Protein AF-A0A942AW61-F1 (afdb_monomer)

Sequence (239 aa):
MSMTPGLEHYVAVRMTERWGGTADVRVPGGNCWHCGTAIAYCVEIQSSVTGERHEIGTTCAEKLGLDIAQIKQRMAEKRAAERWHATRRQRHEAASAAPIEQPHGTVRRFLAGCYCLPCIDVALTAKSNEYAVATKSVIIDLATGQPARATIVDTRYGQSWRIDDGTWLTAHPRPKRRSTHAAKGYVEAEVPCLIRYGWRPVRGEPARYTETMLCPLASPLHDVWGTPIRRPVEHPSGS

Foldseek 3Di:
DDDQDQCLQKDFDDKDFQWDDDPVDTFQRDAAPRPRHGAGIWTWIAGNVPRDTGTHHPVVCVVNPNDPVVVVVVVVVVVVVVVVVVVVVVVVVVQLPDDQPDDFLDCVSVVSPDDDPSNLVNCCVVPVVFKDKDWDKFKAQLVARFTFDWDWDQDPVGIWIQGPVRDIFHDPPDGDPQVVQVVVRIAIFTFTFMWGWDFDDDVPDGTDTDIDTRGGDDVQTAGPVRHGRDHDPPDPDDD

pLDDT: mean 77.83, std 12.99, range [32.84, 93.44]

Secondary structure (DSSP, 8-state):
---PPPGGGEEEEEEEE-EEEETTEEEE-EE-TTT--EESEEEEEEETTT--EEEEEHHHHHHTT--HHHHHHHHHHHHHHHHHHHHHHHHHHHHHTS---SPSS-HHHHHTT--SHHHHHHHHHHTTTTEEEEEEEEEEETTT-SBP-EEEEEETTEEEEEETTS-EEEPTTS---HHHHHTTTEE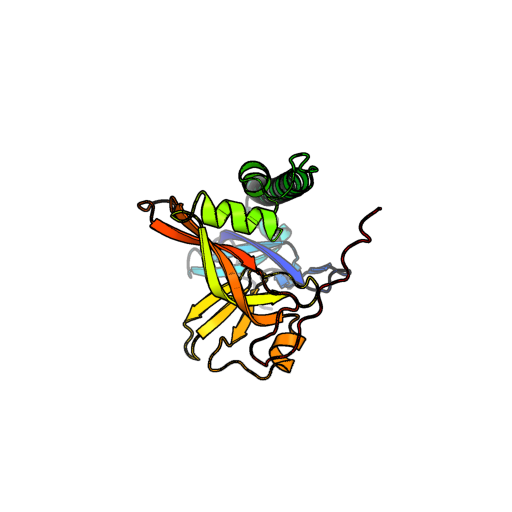EEEEEEEEEEEEEEETTEEEEEEEEEEEE--SSEE-TTSPEEPPPPP-----

Structure (mmCIF, N/CA/C/O backbone):
data_AF-A0A942AW61-F1
#
_entry.id   AF-A0A942AW61-F1
#
loop_
_atom_site.group_PDB
_atom_site.id
_atom_site.type_symbol
_atom_site.label_atom_id
_atom_site.label_alt_id
_atom_site.label_comp_id
_atom_site.label_asym_id
_atom_site.label_entity_id
_atom_site.label_seq_id
_atom_site.pdbx_PDB_ins_code
_atom_site.Cartn_x
_atom_site.Cartn_y
_atom_site.Cartn_z
_atom_site.occupancy
_atom_site.B_iso_or_equiv
_atom_site.auth_seq_id
_atom_site.auth_comp_id
_atom_site.auth_asym_id
_atom_site.auth_atom_id
_atom_site.pdbx_PDB_model_num
ATOM 1 N N . MET A 1 1 ? -25.098 -10.147 47.880 1.00 36.03 1 MET A N 1
ATOM 2 C CA . MET A 1 1 ? -25.925 -10.163 46.655 1.00 36.03 1 MET A CA 1
ATOM 3 C C . MET A 1 1 ? -25.938 -8.745 46.111 1.00 36.03 1 MET A C 1
ATOM 5 O O . MET A 1 1 ? -26.554 -7.889 46.726 1.00 36.03 1 MET A O 1
ATOM 9 N N . SER A 1 2 ? -25.144 -8.459 45.076 1.00 33.88 2 SER A N 1
ATOM 10 C CA . SER A 1 2 ? -25.082 -7.116 44.486 1.00 33.88 2 SER A CA 1
ATOM 11 C C . SER A 1 2 ? -26.289 -6.962 43.562 1.00 33.88 2 SER A C 1
ATOM 13 O O . SER A 1 2 ? -26.432 -7.737 42.619 1.00 33.88 2 SER A O 1
ATOM 15 N N . MET A 1 3 ? -27.205 -6.051 43.897 1.00 37.56 3 MET A N 1
ATOM 16 C CA . MET A 1 3 ? -28.307 -5.673 43.015 1.00 37.56 3 MET A CA 1
ATOM 17 C C . MET A 1 3 ? -27.696 -4.937 41.826 1.00 37.56 3 MET A C 1
ATOM 19 O O . MET A 1 3 ? -27.225 -3.812 41.972 1.00 37.56 3 MET A O 1
ATOM 23 N N . THR A 1 4 ? -27.646 -5.586 40.665 1.00 52.56 4 THR A N 1
ATOM 24 C CA . THR A 1 4 ? -27.269 -4.923 39.417 1.00 52.56 4 THR A CA 1
ATOM 25 C C . THR A 1 4 ? -28.264 -3.778 39.186 1.00 52.56 4 THR A C 1
ATOM 27 O O . THR A 1 4 ? -29.467 -4.052 39.172 1.00 52.56 4 THR A O 1
ATOM 30 N N . PRO A 1 5 ? -27.819 -2.515 39.061 1.00 55.00 5 PRO A N 1
ATOM 31 C CA . PRO A 1 5 ? -28.731 -1.390 38.882 1.00 55.00 5 PRO A CA 1
ATOM 32 C C . PRO A 1 5 ? -29.571 -1.569 37.611 1.00 55.00 5 PRO A C 1
ATOM 34 O O . PRO A 1 5 ? -29.101 -2.126 36.613 1.00 55.00 5 PRO A O 1
ATOM 37 N N . GLY A 1 6 ? -30.825 -1.113 37.669 1.00 61.53 6 GLY A N 1
ATOM 38 C CA . GLY A 1 6 ? -31.727 -1.085 36.523 1.00 61.53 6 GLY A CA 1
ATOM 39 C C . GLY A 1 6 ? -31.110 -0.290 35.372 1.00 61.53 6 GLY A C 1
ATOM 40 O O . GLY A 1 6 ? -30.495 0.756 35.567 1.00 61.53 6 GLY A O 1
ATOM 41 N N . LEU A 1 7 ? -31.242 -0.801 34.148 1.00 65.50 7 LEU A N 1
ATOM 42 C CA . LEU A 1 7 ? -30.662 -0.192 32.944 1.00 65.50 7 LEU A CA 1
ATOM 43 C C . LEU A 1 7 ? -31.574 0.886 32.321 1.00 65.50 7 LEU A C 1
ATOM 45 O O . LEU A 1 7 ? -31.347 1.327 31.200 1.00 65.50 7 LEU A O 1
ATOM 49 N N . GLU A 1 8 ? -32.574 1.348 33.072 1.00 69.12 8 GLU A N 1
ATOM 50 C CA . GLU A 1 8 ? -33.543 2.392 32.699 1.00 69.12 8 GLU A CA 1
ATOM 51 C C . GLU A 1 8 ? -32.925 3.776 32.445 1.00 69.12 8 GLU A C 1
ATOM 53 O O . GLU A 1 8 ? -33.541 4.635 31.818 1.00 69.12 8 GLU A O 1
ATOM 58 N N . HIS A 1 9 ? -31.679 3.977 32.873 1.00 73.94 9 HIS A N 1
ATOM 59 C CA . HIS A 1 9 ? -30.897 5.187 32.635 1.00 73.94 9 HIS A CA 1
ATOM 60 C C . HIS A 1 9 ? -29.803 4.997 31.580 1.00 73.94 9 HIS A C 1
ATOM 62 O O . HIS A 1 9 ? -28.819 5.724 31.598 1.00 73.94 9 HIS A O 1
ATOM 68 N N . TYR A 1 10 ? -29.910 4.011 30.688 1.00 76.62 10 TYR A N 1
ATOM 69 C CA . TYR A 1 10 ? -28.880 3.741 29.685 1.00 76.62 10 TYR A CA 1
ATOM 70 C C . TYR A 1 10 ? -29.409 3.864 28.256 1.00 76.62 10 TYR A C 1
ATOM 72 O O . TYR A 1 10 ? -30.513 3.432 27.938 1.00 76.62 10 TYR A O 1
ATOM 80 N N . VAL A 1 11 ? -28.582 4.419 27.368 1.00 75.44 11 VAL A N 1
ATOM 81 C CA . VAL A 1 11 ? -28.870 4.547 25.931 1.00 75.44 11 VAL A CA 1
ATOM 82 C C . VAL A 1 11 ? -27.850 3.772 25.104 1.00 75.44 11 VAL A C 1
ATOM 84 O O . VAL A 1 11 ? -26.665 3.748 25.437 1.00 75.44 11 VAL A O 1
ATOM 87 N N . ALA A 1 12 ? -28.280 3.141 24.009 1.00 75.00 12 ALA A N 1
ATOM 88 C CA . ALA A 1 12 ? -27.356 2.485 23.086 1.00 75.00 12 ALA A CA 1
ATOM 89 C C . ALA A 1 12 ? -26.603 3.521 22.243 1.00 75.00 12 ALA A C 1
ATOM 91 O O . ALA A 1 12 ? -27.203 4.313 21.518 1.00 75.00 12 ALA A O 1
ATOM 92 N N . VAL A 1 13 ? -25.274 3.479 22.307 1.00 75.00 13 VAL A N 1
ATOM 93 C CA . VAL A 1 13 ? -24.390 4.429 21.617 1.00 75.00 13 VAL A CA 1
ATOM 94 C C . VAL A 1 13 ? -23.802 3.810 20.360 1.00 75.00 13 VAL A C 1
ATOM 96 O O . VAL A 1 13 ? -23.732 4.439 19.302 1.00 75.00 13 VAL A O 1
ATOM 99 N N . ARG A 1 14 ? -23.355 2.559 20.465 1.00 74.94 14 ARG A N 1
ATOM 100 C CA . ARG A 1 14 ? -22.604 1.892 19.406 1.00 74.94 14 ARG A CA 1
ATOM 101 C C . ARG A 1 14 ? -22.829 0.393 19.460 1.00 74.94 14 ARG A C 1
ATOM 103 O O . ARG A 1 14 ? -23.118 -0.171 20.505 1.00 74.94 14 ARG A O 1
ATOM 110 N N . MET A 1 15 ? -22.663 -0.258 18.317 1.00 73.69 15 MET A N 1
ATOM 111 C CA . MET A 1 15 ? -22.632 -1.709 18.235 1.00 73.69 15 MET A CA 1
ATOM 112 C C . MET A 1 15 ? -21.250 -2.166 17.772 1.00 73.69 15 MET A C 1
ATOM 114 O O . MET A 1 15 ? -20.699 -1.633 16.802 1.00 73.69 15 MET A O 1
ATOM 118 N N . THR A 1 16 ? -20.678 -3.129 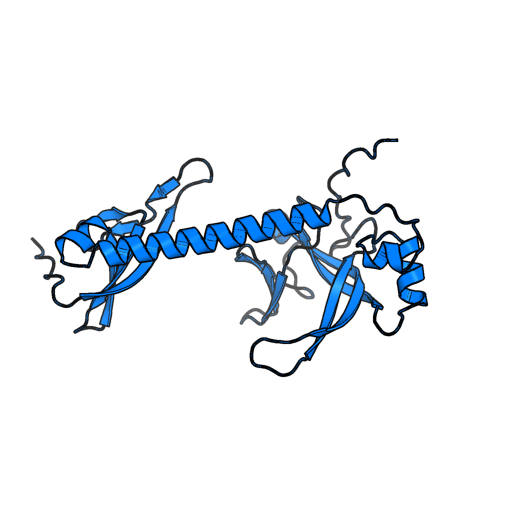18.483 1.00 73.69 16 THR A N 1
ATOM 119 C CA . THR A 1 16 ? -19.348 -3.683 18.220 1.00 73.69 16 THR A CA 1
ATOM 120 C C . THR A 1 16 ? -19.419 -5.203 18.158 1.00 73.69 16 THR A C 1
ATOM 122 O O . THR A 1 16 ? -20.350 -5.838 18.647 1.00 73.69 16 THR A O 1
ATOM 125 N N . GLU A 1 17 ? -18.443 -5.797 17.484 1.00 77.00 17 GLU A N 1
ATOM 126 C CA . GLU A 1 17 ? -18.268 -7.243 17.474 1.00 77.00 17 GLU A CA 1
ATOM 127 C C . GLU A 1 17 ? -16.995 -7.570 18.240 1.00 77.00 17 GLU A C 1
ATOM 129 O O . GLU A 1 17 ? -15.930 -7.027 17.938 1.00 77.00 17 GLU A O 1
ATOM 134 N N . ARG A 1 18 ? -17.116 -8.446 19.234 1.00 72.38 18 ARG A N 1
ATOM 135 C CA . ARG A 1 18 ? -16.002 -8.958 20.027 1.00 72.38 18 ARG A CA 1
ATOM 136 C C . ARG A 1 18 ? -15.880 -10.432 19.699 1.00 72.38 18 ARG A C 1
ATOM 138 O O . ARG A 1 18 ? -16.524 -11.275 20.311 1.00 72.38 18 ARG A O 1
ATOM 145 N N . TRP A 1 19 ? -15.067 -10.730 18.698 1.00 72.88 19 TRP A N 1
ATOM 146 C CA . TRP A 1 19 ? -14.688 -12.098 18.379 1.00 72.88 19 TRP A CA 1
ATOM 147 C C . TRP A 1 19 ? -13.236 -12.305 18.785 1.00 72.88 19 TRP A C 1
ATOM 149 O O . TRP A 1 19 ? -12.378 -11.497 18.436 1.00 72.88 19 TRP A O 1
ATOM 159 N N . GLY A 1 20 ? -12.988 -13.366 19.540 1.00 65.81 20 GLY A N 1
ATOM 160 C CA . GLY A 1 20 ? -11.664 -13.916 19.790 1.00 65.81 20 GLY A CA 1
ATOM 161 C C . GLY A 1 20 ? -11.484 -15.253 19.071 1.00 65.81 20 GLY A C 1
ATOM 162 O O . GLY A 1 20 ? -12.382 -15.727 18.368 1.00 65.81 20 GLY A O 1
ATOM 163 N N . GLY A 1 21 ? -10.327 -15.872 19.293 1.00 59.16 21 GLY A N 1
ATOM 164 C CA . GLY A 1 21 ? -9.962 -17.164 18.711 1.00 59.16 21 GLY A CA 1
ATOM 165 C C . GLY A 1 21 ? -9.125 -17.055 17.434 1.00 59.16 21 GLY A C 1
ATOM 166 O O . GLY A 1 21 ? -8.713 -15.966 17.030 1.00 59.16 21 GLY A O 1
ATOM 167 N N . THR A 1 22 ? -8.811 -18.207 16.846 1.00 54.69 22 THR A N 1
ATOM 168 C CA . THR A 1 22 ? -8.044 -18.329 15.597 1.00 54.69 22 THR A CA 1
ATOM 169 C C . THR A 1 22 ? -8.979 -18.318 14.383 1.00 54.69 22 THR A C 1
ATOM 171 O O . THR A 1 22 ? -10.199 -18.343 14.531 1.00 54.69 22 THR A O 1
ATOM 174 N N . ALA A 1 23 ? -8.420 -18.280 13.167 1.00 54.41 23 ALA A N 1
ATOM 175 C CA . ALA A 1 23 ? -9.198 -18.276 11.923 1.00 54.41 23 ALA A CA 1
ATOM 176 C C . ALA A 1 23 ? -10.209 -19.440 11.828 1.00 54.41 23 ALA A C 1
ATOM 178 O O . ALA A 1 23 ? -11.292 -19.258 11.274 1.00 54.41 23 ALA A O 1
ATOM 179 N N . ASP A 1 24 ? -9.887 -20.589 12.429 1.00 50.94 24 ASP A N 1
ATOM 180 C CA . ASP A 1 24 ? -10.698 -21.811 12.367 1.00 50.94 24 ASP A CA 1
ATOM 181 C C . ASP A 1 24 ? -11.715 -21.940 13.512 1.00 50.94 24 ASP A C 1
ATOM 183 O O . ASP A 1 24 ? -12.665 -22.716 13.418 1.00 50.94 24 ASP A O 1
ATOM 187 N N . VAL A 1 25 ? -11.549 -21.182 14.603 1.00 53.56 25 VAL A N 1
ATOM 188 C CA . VAL A 1 25 ? -12.419 -21.256 15.786 1.00 53.56 25 VAL A CA 1
ATOM 189 C C . VAL A 1 25 ? -12.748 -19.850 16.268 1.00 53.56 25 VAL A C 1
ATOM 191 O O . VAL A 1 25 ? -11.951 -19.198 16.940 1.00 53.56 25 VAL A O 1
ATOM 194 N N . ARG A 1 26 ? -13.962 -19.391 15.949 1.00 61.34 26 ARG A N 1
ATOM 195 C CA . ARG A 1 26 ? -14.458 -18.068 16.338 1.00 61.34 26 ARG A CA 1
ATOM 196 C C . ARG A 1 26 ? -15.233 -18.162 17.651 1.00 61.34 26 ARG A C 1
ATOM 198 O O . ARG A 1 26 ? -16.302 -18.768 17.691 1.00 61.34 26 ARG A O 1
ATOM 205 N N . VAL A 1 27 ? -14.724 -17.539 18.713 1.00 71.81 27 VAL A N 1
ATOM 206 C CA . VAL A 1 27 ? -15.376 -17.515 20.037 1.00 71.81 27 VAL A CA 1
ATOM 207 C C . VAL A 1 27 ? -15.754 -16.092 20.455 1.00 71.81 27 VAL A C 1
ATOM 209 O O . VAL A 1 27 ? -15.110 -15.135 20.023 1.00 71.81 27 VAL A O 1
ATOM 212 N N . PRO A 1 28 ? -16.793 -15.912 21.287 1.00 73.81 28 PRO A N 1
ATOM 213 C CA . PRO A 1 28 ? -17.090 -14.629 21.920 1.00 73.81 28 PRO A CA 1
ATOM 214 C C . PRO A 1 28 ? -15.871 -14.064 22.667 1.00 73.81 28 PRO A C 1
ATOM 216 O O . PRO A 1 28 ? -15.244 -14.762 23.459 1.00 73.81 28 PRO A O 1
ATOM 219 N N . GLY A 1 29 ? -15.527 -12.805 22.406 1.00 71.75 29 GLY A N 1
ATOM 220 C CA . GLY A 1 29 ? -14.347 -12.122 22.949 1.00 71.75 29 GLY A CA 1
ATOM 221 C C . GLY A 1 29 ? -14.634 -11.213 24.147 1.00 71.75 29 GLY A C 1
ATOM 222 O O . GLY A 1 29 ? -13.795 -10.382 24.486 1.00 71.75 29 GLY A O 1
ATOM 223 N N . GLY A 1 30 ? -15.821 -11.310 24.747 1.00 78.50 30 GLY A N 1
ATOM 224 C CA . GLY A 1 30 ? -16.219 -10.510 25.902 1.00 78.50 30 GLY A CA 1
ATOM 225 C C . GLY A 1 30 ? -17.419 -11.100 26.636 1.00 78.50 30 GLY A C 1
ATOM 226 O O . GLY A 1 30 ? -18.037 -12.056 26.165 1.00 78.50 30 GLY A O 1
ATOM 227 N N . ASN A 1 31 ? -17.766 -10.502 27.776 1.00 84.19 31 ASN A N 1
ATOM 228 C CA . ASN A 1 31 ? -18.909 -10.896 28.597 1.00 84.19 31 ASN A CA 1
ATOM 229 C C . ASN A 1 31 ? -19.863 -9.710 28.757 1.00 84.19 31 ASN A C 1
ATOM 231 O O . ASN A 1 31 ? -19.435 -8.567 28.892 1.00 84.19 31 ASN A O 1
ATOM 235 N N . CYS A 1 32 ? -21.162 -9.992 28.757 1.00 83.00 32 CYS A N 1
ATOM 236 C CA . CYS A 1 32 ? -22.207 -9.023 29.039 1.00 83.00 32 CYS A CA 1
ATOM 237 C C . CYS A 1 32 ? -22.015 -8.458 30.442 1.00 83.00 32 CYS A C 1
ATOM 239 O O . CYS A 1 32 ? -22.054 -9.208 31.416 1.00 83.00 32 CYS A O 1
ATOM 241 N N . TRP A 1 33 ? -21.887 -7.140 30.552 1.00 86.12 33 TRP A N 1
ATOM 242 C CA . TRP A 1 33 ? -21.769 -6.463 31.839 1.00 86.12 33 TRP A CA 1
ATOM 243 C C . TRP A 1 33 ? -22.980 -6.719 32.753 1.00 86.12 33 TRP A C 1
ATOM 245 O O . TRP A 1 33 ? -22.827 -6.841 33.962 1.00 86.12 33 TRP A O 1
ATOM 255 N N . HIS A 1 34 ? -24.177 -6.872 32.175 1.00 81.19 34 HIS A N 1
ATOM 256 C CA . HIS A 1 34 ? -25.414 -7.036 32.940 1.00 81.19 34 HIS A CA 1
ATOM 257 C C . HIS A 1 34 ? -25.631 -8.459 33.486 1.00 81.19 34 HIS A C 1
ATOM 259 O O . HIS A 1 34 ? -26.034 -8.620 34.633 1.00 81.19 34 HIS A O 1
ATOM 265 N N . CYS A 1 35 ? -25.387 -9.497 32.677 1.00 80.00 35 CYS A N 1
ATOM 266 C CA . CYS A 1 35 ? -25.690 -10.890 33.046 1.00 80.00 35 CYS A CA 1
ATOM 267 C C . CYS A 1 35 ? -24.467 -11.820 33.094 1.00 80.00 35 CYS A C 1
ATOM 269 O O . CYS A 1 35 ? -24.617 -13.017 33.324 1.00 80.00 35 CYS A O 1
ATOM 271 N N . GLY A 1 36 ? -23.267 -11.318 32.794 1.00 80.38 36 GLY A N 1
ATOM 272 C CA . GLY A 1 36 ? -22.020 -12.089 32.777 1.00 80.38 36 GLY A CA 1
ATOM 273 C C . GLY A 1 36 ? -21.877 -13.100 31.632 1.00 80.38 36 GLY A C 1
ATOM 274 O O . GLY A 1 36 ? -20.814 -13.703 31.495 1.00 80.38 36 GLY A O 1
ATOM 275 N N . THR A 1 37 ? -22.903 -13.293 30.795 1.00 81.12 37 THR A N 1
ATOM 276 C CA . THR A 1 37 ? -22.883 -14.259 29.681 1.00 81.12 37 THR A CA 1
ATOM 277 C C . THR A 1 37 ? -21.900 -13.827 28.596 1.00 81.12 37 THR A C 1
ATOM 279 O O . THR A 1 37 ? -21.801 -12.639 28.304 1.00 81.12 37 THR A O 1
ATOM 282 N N . ALA A 1 38 ? -21.195 -14.770 27.971 1.00 79.12 38 ALA A N 1
ATOM 283 C CA . ALA A 1 38 ? -20.289 -14.480 26.862 1.00 79.12 38 ALA A CA 1
ATOM 284 C C . ALA A 1 38 ? -21.039 -13.869 25.657 1.00 79.12 38 ALA A C 1
ATOM 286 O O . ALA A 1 38 ? -22.114 -14.341 25.284 1.00 79.12 38 ALA A O 1
ATOM 287 N N . ILE A 1 39 ? -20.479 -12.821 25.047 1.00 78.56 39 ILE A N 1
ATOM 288 C CA . ILE A 1 39 ? -21.100 -12.044 23.966 1.00 78.56 39 ILE A CA 1
ATOM 289 C C . ILE A 1 39 ? -20.161 -11.894 22.771 1.00 78.56 39 ILE A C 1
ATOM 291 O O . ILE A 1 39 ? -18.997 -11.526 22.900 1.00 78.56 39 ILE A O 1
ATOM 295 N N . ALA A 1 40 ? -20.686 -12.206 21.589 1.00 73.94 40 ALA A N 1
ATOM 296 C CA . ALA A 1 40 ? -19.999 -11.977 20.320 1.00 73.94 40 ALA A CA 1
ATOM 297 C C . ALA A 1 40 ? -20.436 -10.659 19.663 1.00 73.94 40 ALA A C 1
ATOM 299 O O . ALA A 1 40 ? -19.633 -9.944 19.061 1.00 73.94 40 ALA A O 1
ATOM 300 N N . TYR A 1 41 ? -21.720 -10.328 19.814 1.00 76.69 41 TYR A N 1
ATOM 301 C CA . TYR A 1 41 ? -22.320 -9.077 19.370 1.00 76.69 41 TYR A CA 1
ATOM 302 C C . TYR A 1 41 ? -22.625 -8.222 20.597 1.00 76.69 41 TYR A C 1
ATOM 304 O O . TYR A 1 41 ? -23.480 -8.583 21.412 1.00 76.69 41 TYR A O 1
ATOM 312 N N . CYS A 1 42 ? -21.911 -7.108 20.718 1.00 82.31 42 CYS A N 1
ATOM 313 C CA . CYS A 1 42 ? -21.985 -6.214 21.861 1.00 82.31 42 CYS A CA 1
ATOM 314 C C . CYS A 1 42 ? -22.745 -4.943 21.486 1.00 82.31 42 CYS A C 1
ATOM 316 O O . CYS A 1 42 ? -22.499 -4.334 20.440 1.00 82.31 42 CYS A O 1
ATOM 318 N N . VAL A 1 43 ? -23.637 -4.515 22.371 1.00 80.69 43 VAL A N 1
ATOM 319 C CA . VAL A 1 43 ? -24.219 -3.175 22.369 1.00 80.69 43 VAL A CA 1
ATOM 320 C C . VAL A 1 43 ? -23.484 -2.370 23.437 1.00 80.69 43 VAL A C 1
ATOM 322 O O . VAL A 1 43 ? -23.517 -2.724 24.614 1.00 80.69 43 VAL A O 1
ATOM 325 N N . GLU A 1 44 ? -22.789 -1.312 23.023 1.00 85.25 44 GLU A N 1
ATOM 326 C CA . GLU A 1 44 ? -22.211 -0.317 23.925 1.00 85.25 44 GLU A CA 1
ATOM 327 C C . GLU A 1 44 ? -23.345 0.593 24.393 1.00 85.25 44 GLU A C 1
ATOM 329 O O . GLU A 1 44 ? -23.950 1.323 23.598 1.00 85.25 44 GLU A O 1
ATOM 334 N N . ILE A 1 45 ? -23.644 0.512 25.681 1.00 81.69 45 ILE A N 1
ATOM 335 C CA . ILE A 1 45 ? -24.622 1.346 26.363 1.00 81.69 45 ILE A CA 1
ATOM 336 C C . ILE A 1 45 ? -23.903 2.419 27.172 1.00 81.69 45 ILE A C 1
ATOM 338 O O . ILE A 1 45 ? -22.816 2.181 27.700 1.00 81.69 45 ILE A O 1
ATOM 342 N N . GLN A 1 46 ? -24.511 3.593 27.281 1.00 84.50 46 GLN A N 1
ATOM 343 C CA . GLN A 1 46 ? -23.999 4.698 28.076 1.00 84.50 46 GLN A CA 1
ATOM 344 C C . GLN A 1 46 ? -25.047 5.161 29.079 1.00 84.50 46 GLN A C 1
ATOM 346 O O . GLN A 1 46 ? -26.196 5.380 28.705 1.00 84.50 46 GLN A O 1
ATOM 351 N N . SER A 1 47 ? -24.636 5.327 30.334 1.00 82.88 47 SER A N 1
ATOM 352 C CA . SER A 1 47 ? -25.470 5.903 31.385 1.00 82.88 47 SER A CA 1
ATOM 353 C C . SER A 1 47 ? -25.780 7.361 31.053 1.00 82.88 47 SER A C 1
ATOM 355 O O . SER A 1 47 ? -24.869 8.165 30.861 1.00 82.88 47 SER A O 1
ATOM 357 N N . SER A 1 48 ? -27.057 7.724 31.017 1.00 79.31 48 SER A N 1
ATOM 358 C CA . SER A 1 48 ? -27.531 9.098 30.852 1.00 79.31 48 SER A CA 1
ATOM 359 C C . SER A 1 48 ? -27.311 9.951 32.103 1.00 79.31 48 SER A C 1
ATOM 361 O O . SER A 1 48 ? -27.443 11.168 32.029 1.00 79.31 48 SER A O 1
ATOM 363 N N . VAL A 1 49 ? -26.993 9.326 33.244 1.00 79.06 49 VAL A N 1
ATOM 364 C CA . VAL A 1 49 ? -26.764 10.002 34.531 1.00 79.06 49 VAL A CA 1
ATOM 365 C C . VAL A 1 49 ? -25.271 10.186 34.797 1.00 79.06 49 VAL A C 1
ATOM 367 O O . VAL A 1 49 ? -24.833 11.287 35.116 1.00 79.06 49 VAL A O 1
ATOM 370 N N . THR A 1 50 ? -24.477 9.122 34.653 1.00 83.56 50 THR A N 1
ATOM 371 C CA . THR A 1 50 ? -23.040 9.119 34.997 1.00 83.56 50 THR A CA 1
ATOM 372 C C . THR A 1 50 ? -22.126 9.236 33.780 1.00 83.56 50 THR A C 1
ATOM 374 O O . THR A 1 50 ? -20.942 9.525 33.921 1.00 83.56 50 THR A O 1
ATOM 377 N N . GLY A 1 51 ? -22.644 9.005 32.570 1.00 82.31 51 GLY A N 1
ATOM 378 C CA . GLY A 1 51 ? -21.851 8.974 31.341 1.00 82.31 51 GLY A CA 1
ATOM 379 C C . GLY A 1 51 ? -21.003 7.710 31.163 1.00 82.31 51 GLY A C 1
ATOM 380 O O . GLY A 1 51 ? -20.342 7.581 30.129 1.00 82.31 51 GLY A O 1
ATOM 381 N N . GLU A 1 52 ? -21.024 6.782 32.124 1.00 84.00 52 GLU A N 1
ATOM 382 C CA . GLU A 1 52 ? -20.271 5.528 32.079 1.00 84.00 52 GLU A CA 1
ATOM 383 C C . GLU A 1 52 ? -20.732 4.621 30.944 1.00 84.00 52 GLU A C 1
ATOM 385 O O . GLU A 1 52 ? -21.912 4.591 30.590 1.00 84.00 52 GLU A O 1
ATOM 390 N N . ARG A 1 53 ? -19.786 3.868 30.377 1.00 85.50 53 ARG A N 1
ATOM 391 C CA . ARG A 1 53 ? -20.012 3.010 29.214 1.00 85.50 53 ARG A CA 1
ATOM 392 C C . ARG A 1 53 ? -19.800 1.550 29.562 1.00 85.50 53 ARG A C 1
ATOM 394 O O . ARG A 1 53 ? -18.777 1.190 30.145 1.00 85.50 53 ARG A O 1
ATOM 401 N N . HIS A 1 54 ? -20.733 0.711 29.132 1.00 84.38 54 HIS A N 1
ATOM 402 C CA . HIS A 1 54 ? -20.676 -0.732 29.333 1.00 84.38 54 HIS A CA 1
ATOM 403 C C . HIS A 1 54 ? -21.047 -1.476 28.054 1.00 84.38 54 HIS A C 1
ATOM 405 O O . HIS A 1 54 ? -21.776 -0.965 27.209 1.00 84.38 54 HIS A O 1
ATOM 411 N N . GLU A 1 55 ? -20.556 -2.704 27.920 1.00 85.75 55 GLU A N 1
ATOM 412 C CA . GLU A 1 55 ? -20.925 -3.597 26.825 1.00 85.75 55 GLU A CA 1
ATOM 413 C C . GLU A 1 55 ? -21.926 -4.639 27.334 1.00 85.75 55 GLU A C 1
ATOM 415 O O . GLU A 1 55 ? -21.667 -5.349 28.308 1.00 85.75 55 GLU A O 1
ATOM 420 N N . ILE A 1 56 ? -23.075 -4.750 26.670 1.00 84.31 56 ILE A N 1
ATOM 421 C CA . ILE A 1 56 ? -24.078 -5.779 26.957 1.00 84.31 56 ILE A CA 1
ATOM 422 C C . ILE A 1 56 ? -24.369 -6.622 25.718 1.00 84.31 56 ILE A C 1
ATOM 424 O O . ILE A 1 56 ? -24.186 -6.186 24.582 1.00 84.31 56 ILE A O 1
ATOM 428 N N . GLY A 1 57 ? -24.832 -7.852 25.934 1.00 83.69 57 GLY A N 1
ATOM 429 C CA . GLY A 1 57 ? -25.289 -8.715 24.848 1.00 83.69 57 GLY A CA 1
ATOM 430 C C . GLY A 1 57 ? -26.591 -8.215 24.241 1.00 83.69 57 GLY A C 1
ATOM 431 O O . GLY A 1 57 ? -27.413 -7.617 24.938 1.00 83.69 57 GLY A O 1
ATOM 432 N N . THR A 1 58 ? -26.812 -8.520 22.962 1.00 79.12 58 THR A N 1
ATOM 433 C CA . THR A 1 58 ? -28.053 -8.167 22.258 1.00 79.12 58 THR A CA 1
ATOM 434 C C . THR A 1 58 ? -29.288 -8.657 23.008 1.00 79.12 58 THR A C 1
ATOM 436 O O . THR A 1 58 ? -30.183 -7.860 23.226 1.00 79.12 58 THR A O 1
ATOM 439 N N . THR A 1 59 ? -29.306 -9.889 23.530 1.00 79.31 59 THR A N 1
ATOM 440 C CA . THR A 1 59 ? -30.433 -10.428 24.319 1.00 79.31 59 THR A CA 1
ATOM 441 C C . THR A 1 59 ? -30.719 -9.639 25.601 1.00 79.31 59 THR A C 1
ATOM 443 O O . THR A 1 59 ? -31.875 -9.484 25.988 1.00 79.31 59 THR A O 1
ATOM 446 N N . CYS A 1 60 ? -29.682 -9.138 26.281 1.00 78.69 60 CYS A N 1
ATOM 447 C CA . CYS A 1 60 ? -29.881 -8.256 27.429 1.00 78.69 60 CYS A CA 1
ATOM 448 C C . CYS A 1 60 ? -30.421 -6.906 26.979 1.00 78.69 60 CYS A C 1
ATOM 450 O O . CYS A 1 60 ? -31.328 -6.401 27.619 1.00 78.69 60 CYS A O 1
ATOM 452 N N . ALA A 1 61 ? -29.938 -6.370 25.857 1.00 77.88 61 ALA A N 1
ATOM 453 C CA . ALA A 1 61 ? -30.486 -5.147 25.290 1.00 77.88 61 ALA A CA 1
ATOM 454 C C . ALA A 1 61 ? -31.994 -5.281 24.987 1.00 77.88 61 ALA A C 1
ATOM 456 O O . ALA A 1 61 ? -32.764 -4.410 25.384 1.00 77.88 61 ALA A O 1
ATOM 457 N N . GLU A 1 62 ? -32.435 -6.397 24.388 1.00 76.88 62 GLU A N 1
ATOM 458 C CA . GLU A 1 62 ? -33.859 -6.642 24.083 1.00 76.88 62 GLU A CA 1
ATOM 459 C C . GLU A 1 62 ? -34.737 -6.632 25.345 1.00 76.88 62 GLU A C 1
ATOM 461 O O . GLU A 1 62 ? -35.788 -5.995 25.376 1.00 76.88 62 GLU A O 1
ATOM 466 N N . LYS A 1 63 ? -34.290 -7.304 26.417 1.00 72.62 63 LYS A N 1
ATOM 467 C CA . LYS A 1 63 ? -35.025 -7.388 27.695 1.00 72.62 63 LYS A CA 1
ATOM 468 C C . LYS A 1 63 ? -35.176 -6.043 28.408 1.00 72.62 63 LYS A C 1
ATOM 470 O O . LYS A 1 63 ? -35.986 -5.934 29.321 1.00 72.62 63 LYS A O 1
ATOM 475 N N . LEU A 1 64 ? -34.398 -5.045 28.004 1.00 66.00 64 LEU A N 1
ATOM 476 C CA . LEU A 1 64 ? -34.343 -3.720 28.614 1.00 66.00 64 LEU A CA 1
ATOM 477 C C . LEU A 1 64 ? -35.035 -2.656 27.758 1.00 66.00 64 LEU A C 1
ATOM 479 O O . LEU A 1 64 ? -34.874 -1.466 28.007 1.00 66.00 64 LEU A O 1
ATOM 483 N N . GLY A 1 65 ? -35.789 -3.076 26.738 1.00 64.75 65 GLY A N 1
ATOM 484 C CA . GLY A 1 65 ? -36.577 -2.173 25.902 1.00 64.75 65 GLY A CA 1
ATOM 485 C C . GLY A 1 65 ? -35.776 -1.449 24.820 1.00 64.75 65 GLY A C 1
ATOM 486 O O . GLY A 1 65 ? -36.304 -0.530 24.197 1.00 64.75 65 GLY A O 1
ATOM 487 N N . LEU A 1 66 ? -34.528 -1.854 24.553 1.00 69.56 66 LEU A N 1
ATOM 488 C CA . LEU A 1 66 ? -33.811 -1.370 23.374 1.00 69.56 66 LEU A CA 1
ATOM 489 C C . LEU A 1 66 ? -34.456 -1.958 22.115 1.00 69.56 66 LEU A C 1
ATOM 491 O O . LEU A 1 66 ? -34.654 -3.169 22.007 1.00 69.56 66 LEU A O 1
ATOM 495 N N . ASP A 1 67 ? -34.777 -1.084 21.161 1.00 72.38 67 ASP A N 1
ATOM 496 C CA . ASP A 1 67 ? -35.521 -1.446 19.958 1.00 72.38 67 ASP A CA 1
ATOM 497 C C . ASP A 1 67 ? -34.749 -2.466 19.101 1.00 72.38 67 ASP A C 1
ATOM 499 O O . ASP A 1 67 ? -33.749 -2.173 18.436 1.00 72.38 67 ASP A O 1
ATOM 503 N N . ILE A 1 68 ? -35.260 -3.695 19.102 1.00 66.12 68 ILE A N 1
ATOM 504 C CA . ILE A 1 68 ? -34.727 -4.837 18.360 1.00 66.12 68 ILE A CA 1
ATOM 505 C C . ILE A 1 68 ? -34.697 -4.548 16.857 1.00 66.12 68 ILE A C 1
ATOM 507 O O . ILE A 1 68 ? -33.778 -4.996 16.165 1.00 66.12 68 ILE A O 1
ATOM 511 N N . ALA A 1 69 ? -35.679 -3.808 16.332 1.00 68.50 69 ALA A N 1
ATOM 512 C CA . ALA A 1 69 ? -35.726 -3.453 14.920 1.00 68.50 69 ALA A CA 1
ATOM 513 C C . ALA A 1 69 ? -34.555 -2.531 14.561 1.00 68.50 69 ALA A C 1
ATOM 515 O O . ALA A 1 69 ? -33.869 -2.785 13.571 1.00 68.50 69 ALA A O 1
ATOM 516 N N . GLN A 1 70 ? -34.238 -1.554 15.416 1.00 68.56 70 GLN A N 1
ATOM 517 C CA . GLN A 1 70 ? -33.066 -0.688 15.245 1.00 68.56 70 GLN A CA 1
ATOM 518 C C . GLN A 1 70 ? -31.750 -1.466 15.357 1.00 68.56 70 GLN A C 1
ATOM 520 O O . GLN A 1 70 ? -30.834 -1.249 14.560 1.00 68.56 70 GLN A O 1
ATOM 525 N N . ILE A 1 71 ? -31.648 -2.409 16.301 1.00 68.69 71 ILE A N 1
ATOM 526 C CA . ILE A 1 71 ? -30.467 -3.277 16.451 1.00 68.69 71 ILE A CA 1
ATOM 527 C C . ILE A 1 71 ? -30.270 -4.142 15.191 1.00 68.69 71 ILE A C 1
ATOM 529 O O . ILE A 1 71 ? -29.164 -4.218 14.644 1.00 68.69 71 ILE A O 1
ATOM 533 N N . LYS A 1 72 ? -31.341 -4.763 14.681 1.00 70.62 72 LYS A N 1
ATOM 534 C CA . LYS A 1 72 ? -31.314 -5.580 13.455 1.00 70.62 72 LYS A CA 1
ATOM 535 C C . LYS A 1 72 ? -31.004 -4.749 12.212 1.00 70.62 72 LYS A C 1
ATOM 537 O O . LYS A 1 72 ? -30.209 -5.191 11.382 1.00 70.62 72 LYS A O 1
ATOM 542 N N . GLN A 1 73 ? -31.572 -3.552 12.101 1.00 73.50 73 GLN A N 1
ATOM 543 C CA . GLN A 1 73 ? -31.314 -2.633 10.998 1.00 73.50 73 GLN A CA 1
ATOM 544 C C . GLN A 1 73 ? -29.840 -2.212 10.963 1.00 73.50 73 GLN A C 1
ATOM 546 O O . GLN A 1 73 ? -29.188 -2.370 9.932 1.00 73.50 73 GLN A O 1
ATOM 551 N N . ARG A 1 74 ? -29.267 -1.795 12.099 1.00 69.38 74 ARG A N 1
ATOM 552 C CA . ARG A 1 74 ? -27.843 -1.426 12.187 1.00 69.38 74 ARG A CA 1
ATOM 553 C C . ARG A 1 74 ? -26.911 -2.597 11.849 1.00 69.38 74 ARG A C 1
ATOM 555 O O . ARG A 1 74 ? -25.894 -2.401 11.183 1.00 69.38 74 ARG A O 1
ATOM 562 N N . MET A 1 75 ? -27.260 -3.829 12.241 1.00 70.56 75 MET A N 1
ATOM 563 C CA . MET A 1 75 ? -26.529 -5.032 11.808 1.00 70.56 75 MET A CA 1
ATOM 564 C C . MET A 1 75 ? -26.613 -5.261 10.297 1.00 70.56 75 MET A C 1
ATOM 566 O O . MET A 1 75 ? -25.613 -5.615 9.665 1.00 70.56 75 MET A O 1
ATOM 570 N N . ALA A 1 76 ? -27.800 -5.091 9.714 1.00 76.81 76 ALA A N 1
ATOM 571 C CA . ALA A 1 76 ? -28.015 -5.270 8.285 1.00 76.81 76 ALA A CA 1
ATOM 572 C C . ALA A 1 76 ? -27.234 -4.232 7.466 1.00 76.81 76 ALA A C 1
ATOM 574 O O . ALA A 1 76 ? -26.578 -4.609 6.495 1.00 76.81 76 ALA A O 1
ATOM 575 N N . GLU A 1 77 ? -27.234 -2.969 7.898 1.00 74.44 77 GLU A N 1
ATOM 576 C CA . GLU A 1 77 ? -26.473 -1.867 7.297 1.00 74.44 77 GLU A CA 1
ATOM 577 C C . GLU A 1 77 ? -24.964 -2.134 7.331 1.00 74.44 77 GLU A C 1
ATOM 579 O O . GLU A 1 77 ? -24.302 -2.056 6.294 1.00 74.44 77 GLU A O 1
ATOM 584 N N . LYS A 1 78 ? -24.419 -2.541 8.486 1.00 71.75 78 LYS A N 1
ATOM 585 C CA . LYS A 1 78 ? -22.994 -2.884 8.614 1.00 71.75 78 LYS A CA 1
ATOM 586 C C . LYS A 1 78 ? -22.599 -4.035 7.680 1.00 71.75 78 LYS A C 1
ATOM 588 O O . LYS A 1 78 ? -21.640 -3.910 6.919 1.00 71.75 78 LYS A O 1
ATOM 593 N N . ARG A 1 79 ? -23.373 -5.128 7.669 1.00 76.38 79 ARG A N 1
ATOM 594 C CA . ARG A 1 79 ? -23.127 -6.275 6.774 1.00 76.38 79 ARG A CA 1
ATOM 595 C C . ARG A 1 79 ? -23.279 -5.900 5.298 1.00 76.38 79 ARG A C 1
ATOM 597 O O . ARG A 1 79 ? -22.564 -6.432 4.454 1.00 76.38 79 ARG A O 1
ATOM 604 N N . ALA A 1 80 ? -24.213 -5.010 4.962 1.00 74.56 80 ALA A N 1
ATOM 605 C CA . ALA A 1 80 ? -24.386 -4.516 3.599 1.00 74.56 80 ALA A CA 1
ATOM 606 C C . ALA A 1 80 ? -23.190 -3.666 3.150 1.00 74.56 80 ALA A C 1
ATOM 608 O O . ALA A 1 80 ? -22.712 -3.855 2.032 1.00 74.56 80 ALA A O 1
ATOM 609 N N . ALA A 1 81 ? -22.664 -2.802 4.024 1.00 70.00 81 ALA A N 1
ATOM 610 C CA . ALA A 1 81 ? -21.455 -2.029 3.758 1.00 70.00 81 ALA A CA 1
ATOM 611 C C . ALA A 1 81 ? -20.238 -2.944 3.538 1.00 70.00 81 ALA A C 1
ATOM 613 O O . ALA A 1 81 ? -19.525 -2.798 2.545 1.00 70.00 81 ALA A O 1
ATOM 614 N N . GLU A 1 82 ? -20.031 -3.939 4.403 1.00 72.44 82 GLU A N 1
ATOM 615 C CA . GLU A 1 82 ? -18.949 -4.924 4.259 1.00 72.44 82 GLU A CA 1
ATOM 616 C C . GLU A 1 82 ? -19.054 -5.709 2.945 1.00 72.44 82 GLU A C 1
ATOM 618 O O . GLU A 1 82 ? -18.067 -5.809 2.211 1.00 72.44 82 GLU A O 1
ATOM 623 N N . ARG A 1 83 ? -20.258 -6.192 2.596 1.00 75.06 83 ARG A N 1
ATOM 624 C CA . ARG A 1 83 ? -20.515 -6.843 1.301 1.00 75.06 83 ARG A CA 1
ATOM 625 C C . ARG A 1 83 ? -20.211 -5.913 0.134 1.00 75.06 83 ARG A C 1
ATOM 627 O O . ARG A 1 83 ? -19.518 -6.321 -0.788 1.00 75.06 83 ARG A O 1
ATOM 634 N N . TRP A 1 84 ? -20.665 -4.663 0.178 1.00 71.12 84 TRP A N 1
ATOM 635 C CA . TRP A 1 84 ? -20.388 -3.690 -0.879 1.00 71.12 84 TRP A CA 1
ATOM 636 C C . TRP A 1 84 ? -18.880 -3.466 -1.075 1.00 71.12 84 TRP A C 1
ATOM 638 O O . TRP A 1 84 ? -18.394 -3.484 -2.208 1.00 71.12 84 TRP A O 1
ATOM 648 N N . HIS A 1 85 ? -18.117 -3.327 0.014 1.00 65.19 85 HIS A N 1
ATOM 649 C CA . HIS A 1 85 ? -16.658 -3.203 -0.042 1.00 65.19 85 HIS A CA 1
ATOM 650 C C . HIS A 1 85 ? -15.974 -4.471 -0.575 1.00 65.19 85 HIS A C 1
ATOM 652 O O . HIS A 1 85 ? -14.994 -4.365 -1.316 1.00 65.19 85 HIS A O 1
ATOM 658 N N . ALA A 1 86 ? -16.463 -5.660 -0.214 1.00 66.56 86 ALA A N 1
ATOM 659 C CA . ALA A 1 86 ? -15.958 -6.932 -0.727 1.00 66.56 86 ALA A CA 1
ATOM 660 C C . ALA A 1 86 ? -16.225 -7.080 -2.234 1.00 66.56 86 ALA A C 1
ATOM 662 O O . ALA A 1 86 ? -15.286 -7.275 -3.003 1.00 66.56 86 ALA A O 1
ATOM 663 N N . THR A 1 87 ? -17.465 -6.862 -2.683 1.00 70.06 87 THR A N 1
ATOM 664 C CA . THR A 1 87 ? -17.840 -6.913 -4.105 1.00 70.06 87 THR A CA 1
ATOM 665 C C . THR A 1 87 ? -17.058 -5.894 -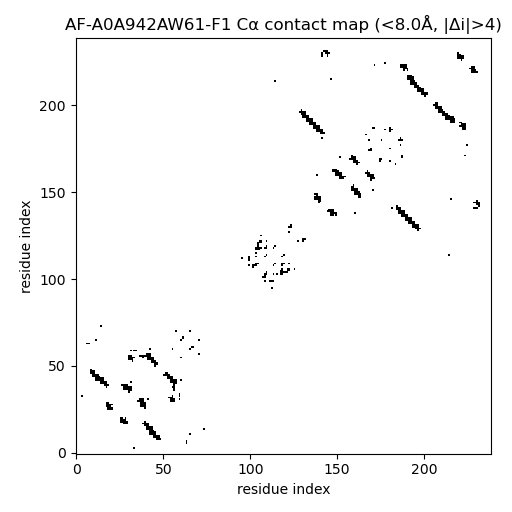4.933 1.00 70.06 87 THR A C 1
ATOM 667 O O . THR A 1 87 ? -16.635 -6.182 -6.051 1.00 70.06 87 THR A O 1
ATOM 670 N N . ARG A 1 88 ? -16.829 -4.688 -4.397 1.00 69.62 88 ARG A N 1
ATOM 671 C CA . ARG A 1 88 ? -16.034 -3.658 -5.077 1.00 69.62 88 ARG A CA 1
ATOM 672 C C . ARG A 1 88 ? -14.569 -4.070 -5.234 1.00 69.62 88 ARG A C 1
ATOM 674 O O . ARG A 1 88 ? -14.000 -3.819 -6.293 1.00 69.62 88 ARG A O 1
ATOM 681 N N . ARG A 1 89 ? -13.974 -4.703 -4.216 1.00 61.28 89 ARG A N 1
ATOM 682 C CA . ARG A 1 89 ? -12.617 -5.267 -4.302 1.00 61.28 89 ARG A CA 1
ATOM 683 C C . ARG A 1 89 ? -12.542 -6.360 -5.361 1.00 61.28 89 ARG A C 1
ATOM 685 O O . ARG A 1 89 ? -11.713 -6.258 -6.254 1.00 61.28 89 ARG A O 1
ATOM 692 N N . GLN A 1 90 ? -13.479 -7.303 -5.333 1.00 64.62 90 GLN A N 1
ATOM 693 C CA . GLN A 1 90 ? -13.530 -8.405 -6.291 1.00 64.62 90 GLN A CA 1
ATOM 694 C C . GLN A 1 90 ? -13.688 -7.916 -7.741 1.00 64.62 90 GLN A C 1
ATOM 696 O O . GLN A 1 90 ? -13.023 -8.414 -8.642 1.00 64.62 90 GLN A O 1
ATOM 701 N N . ARG A 1 91 ? -14.517 -6.889 -7.981 1.00 63.69 91 ARG A N 1
ATOM 702 C CA . ARG A 1 91 ? -14.640 -6.263 -9.311 1.00 63.69 91 ARG A CA 1
ATOM 703 C C . ARG A 1 91 ? -13.359 -5.569 -9.763 1.00 63.69 91 ARG A C 1
ATOM 705 O O . ARG A 1 91 ? -13.029 -5.636 -10.940 1.00 63.69 91 ARG A O 1
ATOM 712 N N . HIS A 1 92 ? -12.665 -4.888 -8.854 1.00 59.56 92 HIS A N 1
ATOM 713 C CA . HIS A 1 92 ? -11.394 -4.239 -9.170 1.00 59.56 92 HIS A CA 1
ATOM 714 C C . HIS A 1 92 ? -10.320 -5.275 -9.517 1.00 59.56 92 HIS A C 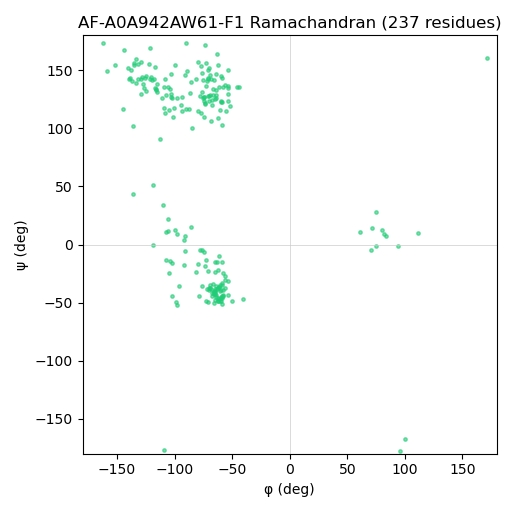1
ATOM 716 O O . HIS A 1 92 ? -9.598 -5.104 -10.488 1.00 59.56 92 HIS A O 1
ATOM 722 N N . GLU A 1 93 ? -10.249 -6.368 -8.763 1.00 56.56 93 GLU A N 1
ATOM 723 C CA . GLU A 1 93 ? -9.327 -7.476 -9.017 1.00 56.56 93 GLU A CA 1
ATOM 724 C C . GLU A 1 93 ? -9.622 -8.179 -10.350 1.00 56.56 93 GLU A C 1
ATOM 726 O O . GLU A 1 93 ? -8.716 -8.360 -11.158 1.00 56.56 93 GLU A O 1
ATOM 731 N N . ALA A 1 94 ? -10.894 -8.465 -10.643 1.00 57.91 94 ALA A N 1
ATOM 732 C CA . ALA A 1 94 ? -11.306 -9.054 -11.917 1.00 57.91 94 ALA A CA 1
ATOM 733 C C . ALA A 1 94 ? -11.021 -8.137 -13.122 1.00 57.91 94 ALA A C 1
ATOM 735 O O . ALA A 1 94 ? -10.596 -8.616 -14.170 1.00 57.91 94 ALA A O 1
ATOM 736 N N . ALA A 1 95 ? -11.215 -6.821 -12.981 1.00 61.06 95 ALA A N 1
ATOM 737 C CA . ALA A 1 95 ? -10.878 -5.857 -14.030 1.00 61.06 95 ALA A CA 1
ATOM 738 C C . ALA A 1 95 ? -9.361 -5.763 -14.273 1.00 61.06 95 ALA A C 1
ATOM 740 O O . ALA A 1 95 ? -8.938 -5.589 -15.413 1.00 61.06 95 ALA A O 1
ATOM 741 N N . SER A 1 96 ? -8.546 -5.921 -13.226 1.00 58.72 96 SER A N 1
ATOM 742 C CA . SER A 1 96 ? -7.083 -5.965 -13.334 1.00 58.72 96 SER A CA 1
ATOM 743 C C . SER A 1 96 ? -6.546 -7.270 -13.936 1.00 58.72 96 SER A C 1
ATOM 745 O O . SER A 1 96 ? -5.396 -7.298 -14.364 1.00 58.72 96 SER A O 1
ATOM 747 N N . ALA A 1 97 ? -7.343 -8.343 -13.958 1.00 56.94 97 ALA A N 1
ATOM 748 C CA . ALA A 1 97 ? -6.937 -9.662 -14.451 1.00 56.94 97 ALA A CA 1
ATOM 749 C C . ALA A 1 97 ? -7.228 -9.893 -15.948 1.00 56.94 97 ALA A C 1
ATOM 751 O O . ALA A 1 97 ? -6.837 -10.925 -16.493 1.00 56.94 97 ALA A O 1
ATOM 752 N N . ALA A 1 98 ? -7.912 -8.965 -16.627 1.00 61.81 98 ALA A N 1
ATOM 753 C CA . ALA A 1 98 ? -8.178 -9.091 -18.057 1.00 61.81 98 ALA A CA 1
ATOM 754 C C . ALA A 1 98 ? -6.867 -8.994 -18.872 1.00 61.81 98 ALA A C 1
ATOM 756 O O . ALA A 1 98 ? -6.059 -8.094 -18.622 1.00 61.81 98 ALA A O 1
ATOM 757 N N . PRO A 1 99 ? -6.637 -9.883 -19.858 1.00 63.09 99 PRO A N 1
ATOM 758 C CA . PRO A 1 99 ? -5.416 -9.859 -20.652 1.00 63.09 99 PRO A CA 1
ATOM 759 C C . PRO A 1 99 ? -5.304 -8.563 -21.465 1.00 63.09 99 PRO A C 1
ATOM 761 O O . PRO A 1 99 ? -6.210 -8.164 -22.194 1.00 63.09 99 PRO A O 1
ATOM 764 N N . ILE A 1 100 ? -4.156 -7.896 -21.340 1.00 69.81 100 ILE A N 1
ATOM 765 C CA . ILE A 1 100 ? -3.839 -6.684 -22.098 1.00 69.81 100 ILE A CA 1
ATOM 766 C C . ILE A 1 100 ? -3.259 -7.105 -23.457 1.00 69.81 100 ILE A C 1
ATOM 768 O O . ILE A 1 100 ? -2.073 -7.423 -23.549 1.00 69.81 100 ILE A O 1
ATOM 772 N N . GLU A 1 101 ? -4.074 -7.068 -24.513 1.00 76.44 101 GLU A N 1
ATOM 773 C CA . GLU A 1 101 ? -3.722 -7.559 -25.865 1.00 76.44 101 GLU A CA 1
ATOM 774 C C . GLU A 1 101 ? -2.792 -6.640 -26.683 1.00 76.44 101 GLU A C 1
ATOM 776 O O . GLU A 1 101 ? -2.376 -6.969 -27.790 1.00 76.44 101 GLU A O 1
ATOM 781 N N . GLN A 1 102 ? -2.450 -5.458 -26.176 1.00 81.81 102 GLN A N 1
ATOM 782 C CA . GLN A 1 102 ? -1.636 -4.492 -26.924 1.00 81.81 102 GLN A CA 1
ATOM 783 C C . GLN A 1 102 ? -0.149 -4.873 -26.925 1.00 81.81 102 GLN A C 1
ATOM 785 O O . GLN A 1 102 ? 0.298 -5.487 -25.967 1.00 81.81 102 GLN A O 1
ATOM 790 N N . PRO A 1 103 ? 0.671 -4.489 -27.919 1.00 88.12 103 PRO A N 1
ATOM 791 C CA . PRO A 1 103 ? 2.101 -4.820 -27.941 1.00 88.12 103 PRO A CA 1
ATOM 792 C C . PRO A 1 103 ? 2.893 -4.137 -26.809 1.00 88.12 103 PRO A C 1
ATOM 794 O O . PRO A 1 103 ? 2.604 -2.996 -26.431 1.00 88.12 103 PRO A O 1
ATOM 797 N N . HIS A 1 104 ? 3.871 -4.854 -26.230 1.00 87.50 104 HIS A N 1
ATOM 798 C CA . HIS A 1 104 ? 4.792 -4.306 -25.219 1.00 87.50 104 HIS A CA 1
ATOM 799 C C . HIS A 1 104 ? 5.619 -3.166 -25.825 1.00 87.50 104 HIS A C 1
ATOM 801 O O . HIS A 1 104 ? 5.815 -3.121 -27.035 1.00 87.50 104 HIS A O 1
ATOM 807 N N . GLY A 1 105 ? 6.098 -2.240 -24.990 1.00 89.81 105 GLY A N 1
ATOM 808 C CA . GLY A 1 105 ? 6.827 -1.069 -25.488 1.00 89.81 105 GLY A CA 1
ATOM 809 C C . GLY A 1 105 ? 5.920 -0.021 -26.133 1.00 89.81 105 GLY A C 1
ATOM 810 O O . GLY A 1 105 ? 6.341 0.707 -27.022 1.00 89.81 105 GLY A O 1
ATOM 811 N N . THR A 1 106 ? 4.657 0.066 -25.711 1.00 92.56 106 THR A N 1
ATOM 812 C CA . THR A 1 106 ? 3.753 1.141 -26.136 1.00 92.56 106 THR A CA 1
ATOM 813 C C . THR A 1 106 ? 3.178 1.870 -24.929 1.00 92.56 106 THR A C 1
ATOM 815 O O . THR A 1 106 ? 2.855 1.251 -23.911 1.00 92.56 106 THR A O 1
ATOM 818 N N . VAL A 1 107 ? 2.976 3.190 -25.055 1.00 91.38 107 VAL A N 1
ATOM 819 C CA . VAL A 1 107 ? 2.315 4.003 -24.013 1.00 91.38 107 VAL A CA 1
ATOM 820 C C . VAL A 1 107 ? 0.934 3.435 -23.685 1.00 91.38 107 VAL A C 1
ATOM 822 O O . VAL A 1 107 ? 0.518 3.408 -22.532 1.00 91.38 107 VAL A O 1
ATOM 825 N N . ARG A 1 108 ? 0.216 2.943 -24.698 1.00 89.69 108 ARG A N 1
ATOM 826 C CA . ARG A 1 108 ? -1.141 2.424 -24.534 1.00 89.69 108 ARG A CA 1
ATOM 827 C C . ARG A 1 108 ? -1.154 1.123 -23.711 1.00 89.69 108 ARG A C 1
ATOM 829 O O . ARG A 1 108 ? -2.009 0.998 -22.835 1.00 89.69 108 ARG A O 1
ATOM 836 N N . ARG A 1 109 ? -0.176 0.218 -23.889 1.00 88.06 109 ARG A N 1
ATOM 837 C CA . ARG A 1 109 ? -0.045 -0.986 -23.042 1.00 88.06 109 ARG A CA 1
ATOM 838 C C . ARG A 1 109 ? 0.380 -0.638 -21.617 1.00 88.06 109 ARG A C 1
ATOM 840 O O . ARG A 1 109 ? -0.125 -1.238 -20.671 1.00 88.06 109 ARG A O 1
ATOM 847 N N . PHE A 1 110 ? 1.261 0.348 -21.457 1.00 89.38 110 PHE A N 1
ATOM 848 C CA . PHE A 1 110 ? 1.628 0.875 -20.144 1.00 89.38 110 PHE A CA 1
ATOM 849 C C . PHE A 1 110 ? 0.407 1.419 -19.386 1.00 89.38 110 PHE A 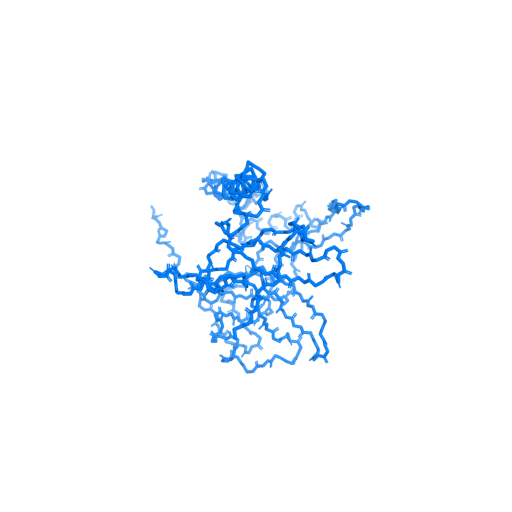C 1
ATOM 851 O O . PHE A 1 110 ? 0.137 1.004 -18.262 1.00 89.38 110 PHE A O 1
ATOM 858 N N . LEU A 1 111 ? -0.390 2.283 -20.025 1.00 88.94 111 LEU A N 1
ATOM 859 C CA . LEU A 1 111 ? -1.603 2.858 -19.429 1.00 88.94 111 LEU A CA 1
ATOM 860 C C . LEU A 1 111 ? -2.685 1.810 -19.135 1.00 88.94 111 LEU A C 1
ATOM 862 O O . LEU A 1 111 ? -3.524 2.033 -18.266 1.00 88.94 111 LEU A O 1
ATOM 866 N N . ALA A 1 112 ? -2.657 0.672 -19.830 1.00 85.62 112 ALA A N 1
ATOM 867 C CA . ALA A 1 112 ? -3.518 -0.469 -19.549 1.00 85.62 112 ALA A CA 1
ATOM 868 C C . ALA A 1 112 ? -3.058 -1.307 -18.335 1.00 85.62 112 ALA A C 1
ATOM 870 O O . ALA A 1 112 ? -3.772 -2.224 -17.949 1.00 85.62 112 ALA A O 1
ATOM 871 N N . GLY A 1 113 ? -1.907 -0.996 -17.721 1.00 83.81 113 GLY A N 1
ATOM 872 C CA . GLY A 1 113 ? -1.424 -1.632 -16.488 1.00 83.81 113 GLY A CA 1
ATOM 873 C C . GLY A 1 113 ? -0.183 -2.516 -16.643 1.00 83.81 113 GLY A C 1
ATOM 874 O O . GLY A 1 113 ? 0.178 -3.221 -15.705 1.00 83.81 113 GLY A O 1
ATOM 875 N N . CYS A 1 114 ? 0.486 -2.505 -17.800 1.00 84.38 114 CYS A N 1
ATOM 876 C CA . CYS A 1 114 ? 1.718 -3.268 -17.995 1.00 84.38 114 CYS A CA 1
ATOM 877 C C . CYS A 1 114 ? 2.959 -2.472 -17.556 1.00 84.38 114 CYS A C 1
ATOM 879 O O . CYS A 1 114 ? 3.316 -1.480 -18.190 1.00 84.38 114 CYS A O 1
ATOM 881 N N . TYR A 1 115 ? 3.663 -2.963 -16.534 1.00 86.56 115 TYR A N 1
ATOM 882 C CA . TYR A 1 115 ? 4.868 -2.332 -15.974 1.00 86.56 115 TYR A CA 1
ATOM 883 C C . TYR A 1 115 ? 6.162 -3.110 -16.265 1.00 86.56 115 TYR A C 1
ATOM 885 O O . TYR A 1 115 ? 7.069 -3.151 -15.439 1.00 86.56 115 TYR A O 1
ATOM 893 N N . CYS A 1 116 ? 6.266 -3.764 -17.425 1.00 85.12 116 CYS A N 1
ATOM 894 C CA . CYS A 1 116 ? 7.556 -4.305 -17.865 1.00 85.12 116 CYS A CA 1
ATOM 895 C C . CYS A 1 116 ? 8.493 -3.170 -18.316 1.00 85.12 116 CYS A C 1
ATOM 897 O O . CYS A 1 116 ? 8.016 -2.108 -18.725 1.00 85.12 116 CYS A O 1
ATOM 899 N N . LEU A 1 117 ? 9.812 -3.406 -18.285 1.00 87.38 117 LEU A N 1
ATOM 900 C CA . LEU A 1 117 ? 10.822 -2.392 -18.632 1.00 87.38 117 LEU A CA 1
ATOM 901 C C . LEU A 1 117 ? 10.544 -1.693 -19.980 1.00 87.38 117 LEU A C 1
ATOM 903 O O . LEU A 1 117 ? 10.442 -0.470 -19.970 1.00 87.38 117 LEU A O 1
ATOM 907 N N . PRO A 1 118 ? 10.246 -2.402 -21.094 1.00 88.94 118 PRO A N 1
ATOM 908 C CA . PRO A 1 118 ? 9.925 -1.733 -22.359 1.00 88.94 118 PRO A CA 1
ATOM 909 C C . PRO A 1 118 ? 8.730 -0.771 -22.276 1.00 88.94 118 PRO A C 1
ATOM 911 O O . PRO A 1 118 ? 8.730 0.295 -22.887 1.00 88.94 118 PRO A O 1
ATOM 914 N N . CYS A 1 119 ? 7.679 -1.139 -21.535 1.00 90.12 119 CYS A N 1
ATOM 915 C CA . CYS A 1 119 ? 6.502 -0.286 -21.357 1.00 90.12 119 CYS A CA 1
ATOM 916 C C . CYS A 1 119 ? 6.815 0.938 -20.485 1.00 90.12 119 CYS A C 1
ATOM 918 O O . CYS A 1 119 ? 6.309 2.026 -20.763 1.00 90.12 119 CYS A O 1
ATOM 920 N N . ILE A 1 120 ? 7.646 0.765 -19.453 1.00 89.19 120 ILE A N 1
ATOM 921 C CA . ILE A 1 120 ? 8.099 1.850 -18.578 1.00 89.19 120 ILE A CA 1
ATOM 922 C C . ILE A 1 120 ? 8.957 2.843 -19.359 1.00 89.19 120 ILE A C 1
ATOM 924 O O . ILE A 1 120 ? 8.685 4.037 -19.294 1.00 89.19 120 ILE A O 1
ATOM 928 N N . ASP A 1 121 ? 9.931 2.369 -20.135 1.00 91.06 121 ASP A N 1
ATOM 929 C CA . ASP A 1 121 ? 10.846 3.227 -20.897 1.00 91.06 121 ASP A CA 1
ATOM 930 C C . ASP A 1 121 ? 10.086 4.144 -21.859 1.00 91.06 121 ASP A C 1
ATOM 932 O O . ASP A 1 121 ? 10.328 5.352 -21.933 1.00 91.06 121 ASP A O 1
ATOM 936 N N . VAL A 1 122 ? 9.085 3.594 -22.550 1.00 93.19 122 VAL A N 1
ATOM 937 C CA . VAL A 1 122 ? 8.244 4.368 -23.467 1.00 93.19 122 VAL A CA 1
ATOM 938 C C . VAL A 1 122 ? 7.339 5.346 -22.717 1.00 93.19 122 VAL A C 1
ATOM 940 O O . VAL A 1 122 ? 7.126 6.460 -23.193 1.00 93.19 122 VAL A O 1
ATOM 943 N N . ALA A 1 123 ? 6.842 4.988 -21.531 1.00 91.50 123 ALA A N 1
ATOM 944 C CA . ALA A 1 123 ? 6.064 5.901 -20.698 1.00 91.50 123 ALA A CA 1
ATOM 945 C C . ALA A 1 123 ? 6.908 7.058 -20.145 1.00 91.50 123 ALA A C 1
ATOM 947 O O . ALA A 1 123 ? 6.475 8.205 -20.217 1.00 91.50 123 ALA A O 1
ATOM 948 N N . LEU A 1 124 ? 8.116 6.778 -19.651 1.00 91.62 124 LEU A N 1
ATOM 949 C CA . LEU A 1 124 ? 9.056 7.794 -19.174 1.00 91.62 124 LEU A CA 1
ATOM 950 C C . LEU A 1 124 ? 9.472 8.740 -20.303 1.00 91.62 124 LEU A C 1
ATOM 952 O O . LEU A 1 124 ? 9.579 9.942 -20.084 1.00 91.62 124 LEU A O 1
ATOM 956 N N . THR A 1 125 ? 9.635 8.216 -21.520 1.00 92.94 125 THR A N 1
ATOM 957 C CA . THR A 1 125 ? 9.969 9.024 -22.700 1.00 92.94 125 THR A CA 1
ATOM 958 C C . THR A 1 125 ? 8.794 9.898 -23.145 1.00 92.94 125 THR A C 1
ATOM 960 O O . THR A 1 125 ? 8.948 11.098 -23.352 1.00 92.94 125 THR A O 1
ATOM 963 N N . ALA A 1 126 ? 7.602 9.313 -23.290 1.00 91.38 126 ALA A N 1
ATOM 964 C CA . ALA A 1 126 ? 6.440 10.005 -23.851 1.00 91.38 126 ALA A CA 1
ATOM 965 C C . ALA A 1 126 ? 5.701 10.901 -22.843 1.00 91.38 126 ALA A C 1
ATOM 967 O O . ALA A 1 126 ? 4.966 11.803 -23.241 1.00 91.38 126 ALA A O 1
ATOM 968 N N . LYS A 1 127 ? 5.835 10.622 -21.543 1.00 89.88 127 LYS A N 1
ATOM 969 C CA . LYS A 1 127 ? 5.094 11.270 -20.450 1.00 89.88 127 LYS A CA 1
ATOM 970 C C . LYS A 1 127 ? 6.020 11.619 -19.276 1.00 89.88 127 LYS A C 1
ATOM 972 O O . LYS A 1 127 ? 5.647 11.451 -18.116 1.00 89.88 127 LYS A O 1
ATOM 977 N N . SER A 1 128 ? 7.206 12.150 -19.570 1.00 85.38 128 SER A N 1
ATOM 978 C CA . SER A 1 128 ? 8.241 12.516 -18.584 1.00 85.38 128 SER A CA 1
ATOM 979 C C . SER A 1 128 ? 7.781 13.494 -17.491 1.00 85.38 128 SER A C 1
ATOM 981 O O . SER A 1 128 ? 8.296 13.462 -16.379 1.00 85.38 128 SER A O 1
ATOM 983 N N . ASN A 1 129 ? 6.777 14.332 -17.767 1.00 86.38 129 ASN A N 1
ATOM 984 C CA . ASN A 1 129 ? 6.194 15.244 -16.771 1.00 86.38 129 ASN A CA 1
ATOM 985 C C . ASN A 1 129 ? 5.199 14.554 -15.817 1.00 86.38 129 ASN A C 1
ATOM 987 O O . ASN A 1 129 ? 4.841 15.111 -14.783 1.00 86.38 129 ASN A O 1
ATOM 991 N N . GLU A 1 130 ? 4.708 13.365 -16.172 1.00 88.81 130 GLU A N 1
ATOM 992 C CA . GLU A 1 130 ? 3.738 12.602 -15.378 1.00 88.81 130 GLU A CA 1
ATOM 993 C C . GLU A 1 130 ? 4.388 11.421 -14.653 1.00 88.81 130 GLU A C 1
ATOM 995 O O . GLU A 1 130 ? 3.846 10.968 -13.645 1.00 88.81 130 GLU A O 1
ATOM 1000 N N . TYR A 1 131 ? 5.520 10.911 -15.145 1.00 90.94 131 TYR A N 1
ATOM 1001 C CA . TYR A 1 131 ? 6.174 9.719 -14.613 1.00 90.94 131 TYR A CA 1
ATOM 1002 C C . TYR A 1 131 ? 7.672 9.936 -14.426 1.00 90.94 131 TYR A C 1
ATOM 1004 O O . TYR A 1 131 ? 8.336 10.479 -15.304 1.00 90.94 131 TYR A O 1
ATOM 1012 N N . ALA A 1 132 ? 8.214 9.441 -13.315 1.00 92.12 132 ALA A N 1
ATOM 1013 C CA . ALA A 1 132 ? 9.656 9.362 -13.096 1.00 92.12 132 ALA A CA 1
ATOM 1014 C C . ALA A 1 132 ? 10.035 8.096 -12.331 1.00 92.12 132 ALA A C 1
ATOM 1016 O O . ALA A 1 132 ? 9.188 7.418 -11.745 1.00 92.12 132 ALA A O 1
ATOM 1017 N N . VAL A 1 133 ? 11.333 7.808 -12.310 1.00 90.38 133 VAL A N 1
ATOM 1018 C CA . VAL A 1 133 ? 11.915 6.810 -11.416 1.00 90.38 133 VAL A CA 1
ATOM 1019 C C . VAL A 1 133 ? 12.504 7.529 -10.212 1.00 90.38 133 VAL A C 1
ATOM 1021 O O . VAL A 1 133 ? 13.313 8.440 -10.368 1.00 90.38 133 VAL A O 1
ATOM 1024 N N . ALA A 1 134 ? 12.107 7.117 -9.012 1.00 89.56 134 ALA A N 1
ATOM 1025 C CA . ALA A 1 134 ? 12.673 7.630 -7.772 1.00 89.56 134 ALA A CA 1
ATOM 1026 C C . ALA A 1 134 ? 12.866 6.497 -6.766 1.00 89.56 134 ALA A C 1
ATOM 1028 O O . ALA A 1 134 ? 12.027 5.602 -6.661 1.00 89.56 134 ALA A O 1
ATOM 1029 N N . THR A 1 135 ? 13.951 6.554 -5.997 1.00 89.38 135 THR A N 1
ATOM 1030 C CA . THR A 1 135 ? 14.160 5.640 -4.872 1.00 89.38 135 THR A CA 1
ATOM 1031 C C . THR A 1 135 ? 13.180 5.980 -3.759 1.00 89.38 135 THR A C 1
ATOM 1033 O O . THR A 1 135 ? 13.082 7.136 -3.341 1.00 89.38 135 THR A O 1
ATOM 1036 N N . LYS A 1 136 ? 12.439 4.978 -3.283 1.00 88.69 136 LYS A N 1
ATOM 1037 C CA . LYS A 1 136 ? 11.511 5.118 -2.159 1.00 88.69 136 LYS A CA 1
ATOM 1038 C C . LYS A 1 136 ? 11.766 4.028 -1.129 1.00 88.69 136 LYS A C 1
ATOM 1040 O O . LYS A 1 136 ? 12.012 2.876 -1.486 1.00 88.69 136 LYS A O 1
ATOM 1045 N N . SER A 1 137 ? 11.645 4.398 0.140 1.00 89.62 137 SER A N 1
ATOM 1046 C CA . SER A 1 137 ? 11.536 3.445 1.240 1.00 89.62 137 SER A CA 1
ATOM 1047 C C . SER A 1 137 ? 10.125 2.860 1.233 1.00 89.62 137 SER A C 1
ATOM 1049 O O . SER A 1 137 ? 9.137 3.598 1.215 1.00 89.62 137 SER A O 1
ATOM 1051 N N . VAL A 1 138 ? 10.026 1.537 1.204 1.00 90.19 138 VAL A N 1
ATOM 1052 C CA . VAL A 1 138 ? 8.766 0.793 1.138 1.00 90.19 138 VAL A CA 1
ATOM 1053 C C . VAL A 1 138 ?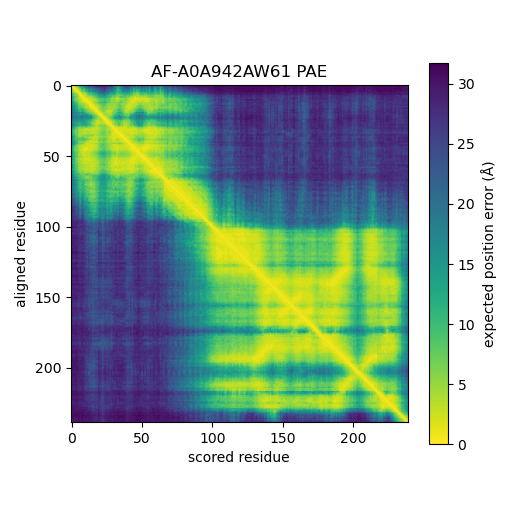 8.794 -0.370 2.116 1.00 90.19 138 VAL A C 1
ATOM 1055 O O . VAL A 1 138 ? 9.858 -0.888 2.451 1.00 90.19 138 VAL A O 1
ATOM 1058 N N . ILE A 1 139 ? 7.616 -0.823 2.538 1.00 92.19 139 ILE A N 1
ATOM 1059 C CA . ILE A 1 139 ? 7.481 -2.107 3.221 1.00 92.19 139 ILE A CA 1
ATOM 1060 C C . ILE A 1 139 ? 7.154 -3.172 2.186 1.00 92.19 139 ILE A C 1
ATOM 1062 O O . ILE A 1 139 ? 6.197 -3.018 1.434 1.00 92.19 139 ILE A O 1
ATOM 1066 N N . ILE A 1 140 ? 7.929 -4.249 2.163 1.00 89.50 140 ILE A N 1
ATOM 1067 C CA . ILE A 1 140 ? 7.675 -5.430 1.344 1.00 89.50 140 ILE A CA 1
ATOM 1068 C C . ILE A 1 140 ? 7.118 -6.534 2.238 1.00 89.50 140 ILE A C 1
ATOM 1070 O O . ILE A 1 140 ? 7.687 -6.850 3.286 1.00 89.50 140 ILE A O 1
ATOM 1074 N N . ASP A 1 141 ? 6.003 -7.112 1.814 1.00 89.81 141 ASP A N 1
ATOM 1075 C CA . ASP A 1 141 ? 5.456 -8.343 2.371 1.00 89.81 141 ASP A CA 1
ATOM 1076 C C . ASP A 1 141 ? 6.313 -9.527 1.902 1.00 89.81 141 ASP A C 1
ATOM 1078 O O . ASP A 1 141 ? 6.481 -9.749 0.704 1.00 89.81 141 ASP A O 1
ATOM 1082 N N . LEU A 1 142 ? 6.883 -10.281 2.841 1.00 86.75 142 LEU A N 1
ATOM 1083 C CA . LEU A 1 142 ? 7.746 -11.423 2.539 1.00 86.75 142 LEU A CA 1
ATOM 1084 C C . LEU A 1 142 ? 6.980 -12.622 1.967 1.00 86.75 142 LEU A C 1
ATOM 1086 O O . LEU A 1 142 ? 7.594 -13.453 1.302 1.00 86.75 142 LEU A O 1
ATOM 1090 N N . ALA A 1 143 ? 5.674 -12.733 2.221 1.00 83.25 143 ALA A N 1
ATOM 1091 C CA . ALA A 1 143 ? 4.852 -13.818 1.696 1.00 83.25 143 ALA A CA 1
ATOM 1092 C C . ALA A 1 143 ? 4.521 -13.612 0.213 1.00 83.25 143 ALA A C 1
ATOM 1094 O O . ALA A 1 143 ? 4.473 -14.580 -0.541 1.00 83.25 143 ALA A O 1
ATOM 1095 N N . THR A 1 144 ? 4.310 -12.358 -0.203 1.00 81.88 144 THR A N 1
ATOM 1096 C CA . THR A 1 144 ? 3.913 -11.998 -1.577 1.00 81.88 144 THR A CA 1
ATOM 1097 C C . THR A 1 144 ? 5.034 -11.348 -2.391 1.00 81.88 144 THR A C 1
ATOM 1099 O O . THR A 1 144 ? 4.922 -11.219 -3.610 1.00 81.88 144 THR A O 1
ATOM 1102 N N . GLY A 1 145 ? 6.125 -10.923 -1.754 1.00 80.69 145 GLY A N 1
ATOM 1103 C CA . GLY A 1 145 ? 7.190 -10.137 -2.383 1.00 80.69 145 GLY A CA 1
ATOM 1104 C C . GLY A 1 145 ? 6.718 -8.785 -2.928 1.00 80.69 145 GLY A C 1
ATOM 1105 O O . GLY A 1 145 ? 7.460 -8.143 -3.672 1.00 80.69 145 GLY A O 1
ATOM 1106 N N . GLN A 1 146 ? 5.492 -8.363 -2.598 1.00 83.25 146 GLN A N 1
ATOM 1107 C CA . GLN A 1 146 ? 4.878 -7.132 -3.083 1.00 83.25 146 GLN A CA 1
ATOM 1108 C C . GLN A 1 146 ? 4.993 -6.013 -2.041 1.00 83.25 146 GLN A C 1
ATOM 1110 O O . GLN A 1 146 ? 5.063 -6.287 -0.838 1.00 83.25 146 GLN A O 1
ATOM 1115 N N . PRO A 1 147 ? 4.974 -4.738 -2.467 1.00 86.88 147 PRO A N 1
ATOM 1116 C CA . PRO A 1 147 ? 4.844 -3.627 -1.540 1.00 86.88 147 PRO A CA 1
ATOM 1117 C C . PRO A 1 147 ? 3.538 -3.715 -0.745 1.00 86.88 147 PRO A C 1
ATOM 1119 O O . PRO A 1 147 ? 2.444 -3.735 -1.312 1.00 86.88 147 PRO A O 1
ATOM 1122 N N . ALA A 1 148 ? 3.651 -3.722 0.579 1.00 88.12 148 ALA A N 1
ATOM 1123 C CA . ALA A 1 148 ? 2.523 -3.597 1.480 1.00 88.12 148 ALA A CA 1
ATOM 1124 C C . ALA A 1 148 ? 2.053 -2.139 1.532 1.00 88.12 148 ALA A C 1
ATOM 1126 O O . ALA A 1 148 ? 2.844 -1.193 1.460 1.00 88.12 148 ALA A O 1
ATOM 1127 N N . ARG A 1 149 ? 0.746 -1.939 1.715 1.00 86.56 149 ARG A N 1
ATOM 1128 C CA . ARG A 1 149 ? 0.203 -0.602 1.942 1.00 86.56 149 ARG A CA 1
ATOM 1129 C C . ARG A 1 149 ? 0.536 -0.162 3.362 1.00 86.56 149 ARG A C 1
ATOM 1131 O O . ARG A 1 149 ? 0.012 -0.709 4.330 1.00 86.56 149 ARG A O 1
ATOM 1138 N N . ALA A 1 150 ? 1.434 0.809 3.463 1.00 89.38 150 ALA A N 1
ATOM 1139 C CA . ALA A 1 150 ? 1.943 1.308 4.727 1.00 89.38 150 ALA A CA 1
ATOM 1140 C C . ALA A 1 150 ? 2.108 2.829 4.689 1.00 89.38 150 ALA A C 1
ATOM 1142 O O . ALA A 1 150 ? 2.321 3.423 3.633 1.00 89.38 150 ALA A O 1
ATOM 1143 N N . THR A 1 151 ? 2.000 3.460 5.853 1.00 89.38 151 THR A N 1
ATOM 1144 C CA . THR A 1 151 ? 2.209 4.901 6.037 1.00 89.38 151 THR A CA 1
ATOM 1145 C C . THR A 1 151 ? 3.217 5.117 7.157 1.00 89.38 151 THR A C 1
ATOM 1147 O O . THR A 1 151 ? 3.138 4.445 8.185 1.00 89.38 151 THR A O 1
ATOM 1150 N N . ILE A 1 152 ? 4.152 6.050 6.980 1.00 89.25 152 ILE A N 1
ATOM 1151 C CA . ILE A 1 152 ? 5.040 6.479 8.066 1.00 89.25 152 ILE A CA 1
ATOM 1152 C C . ILE A 1 152 ? 4.255 7.391 9.007 1.00 89.25 152 ILE A C 1
ATOM 1154 O O . ILE A 1 152 ? 3.587 8.327 8.571 1.00 89.25 152 ILE A O 1
ATOM 1158 N N . VAL A 1 153 ? 4.341 7.109 10.302 1.00 89.12 153 VAL A N 1
ATOM 1159 C CA . VAL A 1 153 ? 3.729 7.896 11.370 1.00 89.12 153 VAL A CA 1
ATOM 1160 C C . VAL A 1 153 ? 4.806 8.265 12.384 1.00 89.12 153 VAL A C 1
ATOM 1162 O O . VAL A 1 153 ? 5.595 7.412 12.806 1.00 89.12 153 VAL A O 1
ATOM 1165 N N . ASP A 1 154 ? 4.820 9.528 12.802 1.00 87.50 154 ASP A N 1
ATOM 1166 C CA . ASP A 1 154 ? 5.678 9.991 13.887 1.00 87.50 154 ASP A CA 1
ATOM 1167 C C . ASP A 1 154 ? 5.122 9.519 15.235 1.00 87.50 154 ASP A C 1
ATOM 1169 O O . ASP A 1 154 ? 3.953 9.727 15.569 1.00 87.50 154 ASP A O 1
ATOM 1173 N N . THR A 1 155 ? 5.967 8.865 16.030 1.00 86.31 155 THR A N 1
ATOM 1174 C CA . THR A 1 155 ? 5.629 8.408 17.382 1.00 86.31 155 THR A CA 1
ATOM 1175 C C . THR A 1 155 ? 6.589 9.016 18.400 1.00 86.31 155 THR A C 1
ATOM 1177 O O . THR A 1 155 ? 7.657 9.515 18.048 1.00 86.31 155 THR A O 1
ATOM 1180 N N . ARG A 1 156 ? 6.280 8.886 19.698 1.00 83.31 156 ARG A N 1
ATOM 1181 C CA . ARG A 1 156 ? 7.199 9.292 20.781 1.00 83.31 156 ARG A CA 1
ATOM 1182 C C . ARG A 1 156 ? 8.565 8.587 20.752 1.00 83.31 156 ARG A C 1
ATOM 1184 O O . ARG A 1 156 ? 9.481 9.012 21.442 1.00 83.31 156 ARG A O 1
ATOM 1191 N N . TYR A 1 157 ? 8.689 7.497 19.993 1.00 80.81 157 TYR A N 1
ATOM 1192 C CA . TYR A 1 157 ? 9.913 6.707 19.849 1.00 80.81 157 TYR A CA 1
ATOM 1193 C C . TYR A 1 157 ? 10.588 6.889 18.482 1.00 80.81 157 TYR A C 1
ATOM 1195 O O . TYR A 1 157 ? 11.502 6.138 18.146 1.00 80.81 157 TYR A O 1
ATOM 1203 N N . GLY A 1 158 ? 10.141 7.873 17.697 1.00 85.00 158 GLY A N 1
ATOM 1204 C CA . GLY A 1 158 ? 10.584 8.110 16.328 1.00 85.00 158 GLY A CA 1
ATOM 1205 C C . GLY A 1 158 ? 9.602 7.575 15.288 1.00 85.00 158 GLY A C 1
ATOM 1206 O O . GLY A 1 158 ? 8.455 7.235 15.594 1.00 85.00 158 GLY A O 1
ATOM 1207 N N . GLN A 1 159 ? 10.061 7.520 14.042 1.00 88.81 159 GLN A N 1
ATOM 1208 C CA . GLN A 1 159 ? 9.238 7.141 12.900 1.00 88.81 159 GLN A CA 1
ATOM 1209 C C . GLN A 1 159 ? 8.936 5.645 12.891 1.00 88.81 159 GLN A C 1
ATOM 1211 O O . GLN A 1 159 ? 9.793 4.801 13.165 1.00 88.81 159 GLN A O 1
ATOM 1216 N N . SER A 1 160 ? 7.685 5.305 12.602 1.00 90.31 160 SER A N 1
ATOM 1217 C CA . SER A 1 160 ? 7.245 3.922 12.455 1.00 90.31 160 SER A CA 1
ATOM 1218 C C . SER A 1 160 ? 6.327 3.775 11.255 1.00 90.31 160 SER A C 1
ATOM 1220 O O . SER A 1 160 ? 5.465 4.611 11.005 1.00 90.31 160 SER A O 1
ATOM 1222 N N . TRP A 1 161 ? 6.490 2.675 10.538 1.00 92.25 161 TRP A N 1
ATOM 1223 C CA . TRP A 1 161 ? 5.545 2.229 9.535 1.00 92.25 161 TRP A CA 1
ATOM 1224 C C . TRP A 1 161 ? 4.315 1.650 10.219 1.00 92.25 161 TRP A C 1
ATOM 1226 O O . TRP A 1 161 ? 4.424 0.742 11.046 1.00 92.25 161 TRP A O 1
ATOM 1236 N N . ARG A 1 162 ? 3.148 2.156 9.834 1.00 93.44 162 ARG A N 1
ATOM 1237 C CA . ARG A 1 162 ? 1.845 1.563 10.113 1.00 93.44 162 ARG A CA 1
ATOM 1238 C C . ARG A 1 162 ? 1.331 0.913 8.836 1.00 93.44 162 ARG A C 1
ATOM 1240 O O . ARG A 1 162 ? 1.081 1.613 7.856 1.00 93.44 162 ARG A O 1
ATOM 1247 N N . ILE A 1 163 ? 1.175 -0.401 8.862 1.00 91.94 163 ILE A N 1
ATOM 1248 C CA . ILE A 1 163 ? 0.654 -1.204 7.753 1.00 91.94 163 ILE A CA 1
ATOM 1249 C C . ILE A 1 163 ? -0.879 -1.284 7.879 1.00 91.94 163 ILE A C 1
ATOM 1251 O O . ILE A 1 163 ? -1.422 -1.196 8.985 1.00 91.94 163 ILE A O 1
ATOM 1255 N N . ASP A 1 164 ? -1.594 -1.394 6.754 1.00 87.50 164 ASP A N 1
ATOM 1256 C CA . ASP A 1 164 ? -3.070 -1.424 6.708 1.00 87.50 164 ASP A CA 1
ATOM 1257 C C . ASP A 1 164 ? -3.691 -2.577 7.533 1.00 87.50 164 ASP A C 1
ATOM 1259 O O . ASP A 1 164 ? -4.825 -2.453 7.998 1.00 87.50 164 ASP A O 1
ATOM 1263 N N . ASP A 1 165 ? -2.953 -3.670 7.761 1.00 84.50 165 ASP A N 1
ATOM 1264 C CA . ASP A 1 165 ? -3.348 -4.806 8.613 1.00 84.50 165 ASP A CA 1
ATOM 1265 C C . ASP A 1 165 ? -3.275 -4.495 10.126 1.00 84.50 165 ASP A C 1
ATOM 1267 O O . ASP A 1 165 ? -3.709 -5.293 10.956 1.00 84.50 165 ASP A O 1
ATOM 1271 N N . GLY A 1 166 ? -2.751 -3.322 10.495 1.00 86.81 166 GLY A N 1
ATOM 1272 C CA . GLY A 1 166 ? -2.536 -2.894 11.875 1.00 86.81 166 GLY A CA 1
ATOM 1273 C C . GLY A 1 166 ? -1.134 -3.186 12.417 1.00 86.81 166 GLY A C 1
ATOM 1274 O O . GLY A 1 166 ? -0.845 -2.796 13.552 1.00 86.81 166 GLY A O 1
ATOM 1275 N N . THR A 1 167 ? -0.254 -3.814 11.635 1.00 90.00 167 THR A N 1
ATOM 1276 C CA . THR A 1 167 ? 1.127 -4.113 12.021 1.00 90.00 167 THR A CA 1
ATOM 1277 C C . THR A 1 167 ? 1.980 -2.842 12.060 1.00 90.00 167 THR A C 1
ATOM 1279 O O . THR A 1 167 ? 1.875 -1.955 11.212 1.00 90.00 167 THR A O 1
ATOM 1282 N N . TRP A 1 168 ? 2.862 -2.764 13.063 1.00 91.31 168 TRP A N 1
ATOM 1283 C CA . TRP A 1 168 ? 3.796 -1.651 13.258 1.00 91.31 168 TRP A CA 1
ATOM 1284 C C . TRP A 1 168 ? 5.250 -2.100 13.140 1.00 91.31 168 TRP A C 1
ATOM 1286 O O . TRP A 1 168 ? 5.658 -3.069 13.796 1.00 91.31 168 TRP A O 1
ATOM 1296 N N . LEU A 1 169 ? 6.046 -1.353 12.376 1.00 88.75 169 LEU A N 1
ATOM 1297 C CA . LEU A 1 169 ? 7.488 -1.556 12.206 1.00 88.75 169 LEU A CA 1
ATOM 1298 C C . LEU A 1 169 ? 8.237 -0.250 12.467 1.00 88.75 169 LEU A C 1
ATOM 1300 O O . LEU A 1 169 ? 7.747 0.821 12.132 1.00 88.75 169 LEU A O 1
ATOM 1304 N N . THR A 1 170 ? 9.424 -0.318 13.062 1.00 87.62 170 THR A N 1
ATOM 1305 C CA . THR A 1 170 ? 10.249 0.881 13.277 1.00 87.62 170 THR A CA 1
ATOM 1306 C C . THR A 1 170 ? 10.929 1.254 11.962 1.00 87.62 170 THR A C 1
ATOM 1308 O O . THR A 1 170 ? 11.552 0.385 11.368 1.00 87.62 170 THR A O 1
ATOM 1311 N N . ALA A 1 171 ? 10.815 2.500 11.503 1.00 87.31 171 ALA A N 1
ATOM 1312 C CA . ALA A 1 171 ? 11.346 2.910 10.200 1.00 87.31 171 ALA A CA 1
ATOM 1313 C C . ALA A 1 171 ? 12.869 3.167 10.215 1.00 87.31 171 ALA A C 1
ATOM 1315 O O . ALA A 1 171 ? 13.462 3.475 11.259 1.00 87.31 171 ALA A O 1
ATOM 1316 N N . HIS A 1 172 ? 13.502 3.077 9.044 1.00 77.50 172 HIS A N 1
ATOM 1317 C CA . HIS A 1 172 ? 14.868 3.539 8.791 1.00 77.50 172 HIS A CA 1
ATOM 1318 C C . HIS A 1 172 ? 14.996 5.055 9.078 1.00 77.50 172 HIS A C 1
ATOM 1320 O O . HIS A 1 172 ? 14.033 5.784 8.835 1.00 77.50 172 HIS A O 1
ATOM 1326 N N . PRO A 1 173 ? 16.119 5.580 9.633 1.00 67.38 173 PRO A N 1
ATOM 1327 C CA . PRO A 1 173 ? 17.464 4.998 9.800 1.00 67.38 173 PRO A CA 1
ATOM 1328 C C . PRO A 1 173 ? 17.729 4.247 11.104 1.00 67.38 173 PRO A C 1
ATOM 1330 O O . PRO A 1 173 ? 18.861 3.843 11.363 1.00 67.38 173 PRO A O 1
ATOM 1333 N N . ARG A 1 174 ? 16.714 4.031 11.946 1.00 71.00 174 ARG A N 1
ATOM 1334 C CA . ARG A 1 174 ? 16.871 3.261 13.191 1.00 71.00 174 ARG A CA 1
ATOM 1335 C C . ARG A 1 174 ? 15.979 2.020 13.196 1.00 71.00 174 ARG A C 1
ATOM 1337 O O . ARG A 1 174 ? 15.239 1.823 14.165 1.00 71.00 174 ARG A O 1
ATOM 1344 N N . PRO A 1 175 ? 16.010 1.180 12.146 1.00 67.50 175 PRO A N 1
ATOM 1345 C CA . PRO A 1 175 ? 15.133 0.030 12.118 1.00 67.50 175 PRO A CA 1
ATOM 1346 C C . PRO A 1 175 ? 15.602 -0.974 13.186 1.00 67.50 175 PRO A C 1
ATOM 1348 O O . PRO A 1 175 ? 16.797 -1.111 13.475 1.00 67.50 175 PRO A O 1
ATOM 1351 N N . LYS A 1 176 ? 14.662 -1.687 13.816 1.00 74.56 176 LYS A N 1
ATOM 1352 C CA . LYS A 1 176 ? 15.020 -2.809 14.704 1.00 74.56 176 LYS A CA 1
ATOM 1353 C C . LYS A 1 176 ? 15.708 -3.899 13.886 1.00 74.56 176 LYS A C 1
ATOM 1355 O O . LYS A 1 176 ? 15.593 -3.914 12.673 1.00 74.56 176 LYS A O 1
ATOM 1360 N N . ARG A 1 177 ? 16.394 -4.852 14.530 1.00 84.00 177 ARG A N 1
ATOM 1361 C CA . ARG A 1 177 ? 17.042 -5.984 13.834 1.00 84.00 177 ARG A CA 1
ATOM 1362 C C . ARG A 1 177 ? 16.119 -6.575 12.761 1.00 84.00 177 ARG A C 1
ATOM 1364 O O . ARG A 1 177 ? 14.958 -6.845 13.071 1.00 84.00 177 ARG A O 1
ATOM 1371 N N . ARG A 1 178 ? 16.651 -6.853 11.564 1.00 85.94 178 ARG A N 1
ATOM 1372 C CA . ARG A 1 178 ? 15.932 -7.476 10.436 1.00 85.94 178 ARG A CA 1
ATOM 1373 C C . ARG A 1 178 ? 14.989 -8.600 10.863 1.00 85.94 178 ARG A C 1
ATOM 1375 O O . ARG A 1 178 ? 13.830 -8.626 10.465 1.00 85.94 178 ARG A O 1
ATOM 1382 N N . SER A 1 179 ? 15.471 -9.502 11.721 1.00 84.81 179 SER A N 1
ATOM 1383 C CA . SER A 1 179 ? 14.706 -10.640 12.243 1.00 84.81 179 SER A CA 1
ATOM 1384 C C . SER A 1 179 ? 13.403 -10.241 12.945 1.00 84.81 179 SER A C 1
ATOM 1386 O O . SER A 1 179 ? 12.433 -10.984 12.885 1.00 84.81 179 SER A O 1
ATOM 1388 N N . THR A 1 180 ? 13.345 -9.059 13.562 1.00 86.62 180 THR A N 1
ATOM 1389 C CA . THR A 1 180 ? 12.143 -8.535 14.232 1.00 86.62 180 THR A CA 1
ATOM 1390 C C . THR A 1 180 ? 11.072 -8.121 13.228 1.00 86.62 180 THR A C 1
ATOM 1392 O O . THR A 1 180 ? 9.886 -8.306 13.487 1.00 86.62 180 THR A O 1
ATOM 1395 N N . HIS A 1 181 ? 11.480 -7.535 12.101 1.00 88.25 181 HIS A N 1
ATOM 1396 C CA . HIS A 1 181 ? 10.565 -7.188 11.016 1.00 88.25 181 HIS A CA 1
ATOM 1397 C C . HIS A 1 181 ? 10.124 -8.461 10.289 1.00 88.25 181 HIS A C 1
ATOM 1399 O O . HIS A 1 181 ? 8.928 -8.715 10.173 1.00 88.25 181 HIS A O 1
ATOM 1405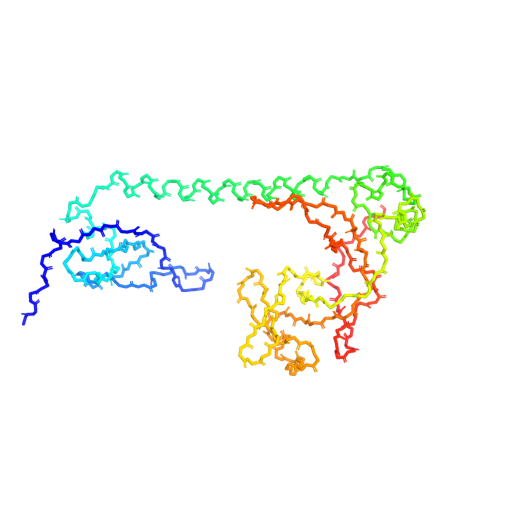 N N . ALA A 1 182 ? 11.079 -9.320 9.921 1.00 87.06 182 ALA A N 1
ATOM 1406 C CA . ALA A 1 182 ? 10.802 -10.561 9.207 1.00 87.06 182 ALA A CA 1
ATOM 1407 C C . ALA A 1 182 ? 9.886 -11.515 9.996 1.00 87.06 182 ALA A C 1
ATOM 1409 O O . ALA A 1 182 ? 9.026 -12.154 9.400 1.00 87.06 182 ALA A O 1
ATOM 1410 N N . ALA A 1 183 ? 9.998 -11.564 11.330 1.00 85.38 183 ALA A N 1
ATOM 1411 C CA . ALA A 1 183 ? 9.084 -12.331 12.186 1.00 85.38 183 ALA A CA 1
ATOM 1412 C C . ALA A 1 183 ? 7.625 -11.843 12.118 1.00 85.38 183 ALA A C 1
ATOM 1414 O O . ALA A 1 183 ? 6.711 -12.598 12.432 1.00 85.38 183 ALA A O 1
ATOM 1415 N N . LYS A 1 184 ? 7.403 -10.592 11.701 1.00 87.25 184 LYS A N 1
ATOM 1416 C CA . LYS A 1 184 ? 6.076 -10.021 11.434 1.00 87.25 184 LYS A CA 1
ATOM 1417 C C . LYS A 1 184 ? 5.643 -10.192 9.975 1.00 87.25 184 LYS A C 1
ATOM 1419 O O . LYS A 1 184 ? 4.605 -9.665 9.607 1.00 87.25 184 LYS A O 1
ATOM 1424 N N . GLY A 1 185 ? 6.432 -10.882 9.149 1.00 90.12 185 GLY A N 1
ATOM 1425 C CA . GLY A 1 185 ? 6.144 -11.108 7.731 1.00 90.12 185 GLY A CA 1
ATOM 1426 C C . GLY A 1 185 ? 6.559 -9.968 6.800 1.00 90.12 185 GLY A C 1
ATOM 1427 O O . GLY A 1 185 ? 6.275 -10.034 5.611 1.00 90.12 185 GLY A O 1
ATOM 1428 N N . TYR A 1 186 ? 7.258 -8.945 7.294 1.00 92.44 186 TYR A N 1
ATOM 1429 C CA . TYR A 1 186 ? 7.554 -7.738 6.520 1.00 92.44 186 TYR A CA 1
ATOM 1430 C C . TYR A 1 186 ? 9.027 -7.349 6.597 1.00 92.44 186 TYR A C 1
ATOM 1432 O O . TYR A 1 186 ? 9.706 -7.638 7.578 1.00 92.44 186 TYR A O 1
ATOM 1440 N N . VAL A 1 187 ? 9.523 -6.627 5.598 1.00 92.38 187 VAL A N 1
ATOM 1441 C CA . VAL A 1 187 ? 10.829 -5.953 5.646 1.00 92.38 187 VAL A CA 1
ATOM 1442 C C . VAL A 1 187 ? 10.728 -4.566 5.033 1.00 92.38 187 VAL A C 1
ATOM 1444 O O . VAL A 1 187 ? 9.907 -4.325 4.156 1.00 92.38 187 VAL A O 1
ATOM 1447 N N . GLU A 1 188 ? 11.558 -3.646 5.510 1.00 91.25 188 GLU A N 1
ATOM 1448 C CA . GLU A 1 188 ? 11.723 -2.344 4.868 1.00 91.25 188 GLU A CA 1
ATOM 1449 C C . GLU A 1 188 ? 12.770 -2.465 3.762 1.00 91.25 188 GLU A C 1
ATOM 1451 O O . GLU A 1 188 ? 13.776 -3.149 3.946 1.00 91.25 188 GLU A O 1
ATOM 1456 N N . ALA A 1 189 ? 12.542 -1.820 2.624 1.00 90.12 189 ALA A N 1
ATOM 1457 C CA . ALA A 1 189 ? 13.431 -1.835 1.472 1.00 90.12 189 ALA A CA 1
ATOM 1458 C C . ALA A 1 189 ? 13.532 -0.435 0.862 1.00 90.12 189 ALA A C 1
ATOM 1460 O O . ALA A 1 189 ? 12.536 0.282 0.797 1.00 90.12 189 ALA A O 1
ATOM 1461 N N . GLU A 1 190 ? 14.715 -0.062 0.382 1.00 89.50 190 GLU A N 1
ATOM 1462 C CA . GLU A 1 190 ? 14.902 1.121 -0.460 1.00 89.50 190 GLU A CA 1
ATOM 1463 C C . GLU A 1 190 ? 15.027 0.663 -1.904 1.00 89.50 190 GLU A C 1
ATOM 1465 O O . GLU A 1 190 ? 15.992 -0.003 -2.280 1.00 89.50 190 GLU A O 1
ATOM 1470 N N . VAL A 1 191 ? 14.010 0.958 -2.711 1.00 87.31 191 VAL A N 1
ATOM 1471 C CA . VAL A 1 191 ? 13.908 0.393 -4.059 1.00 87.31 191 VAL A CA 1
ATOM 1472 C C . VAL A 1 191 ? 13.611 1.492 -5.075 1.00 87.31 191 VAL A C 1
ATOM 1474 O O . VAL A 1 191 ? 12.862 2.427 -4.769 1.00 87.31 191 VAL A O 1
ATOM 1477 N N . PRO A 1 192 ? 14.195 1.422 -6.287 1.00 88.38 192 PRO A N 1
ATOM 1478 C CA . PRO A 1 192 ? 13.794 2.298 -7.374 1.00 88.38 192 PRO A CA 1
ATOM 1479 C C . PRO A 1 192 ? 12.342 1.984 -7.721 1.00 88.38 192 PRO A C 1
ATOM 1481 O O . PRO A 1 192 ? 11.992 0.834 -7.984 1.00 88.38 192 PRO A O 1
ATOM 1484 N N . CYS A 1 193 ? 11.497 3.004 -7.712 1.00 88.56 193 CYS A N 1
ATOM 1485 C CA . CYS A 1 193 ? 10.076 2.886 -7.984 1.00 88.56 193 CYS A CA 1
ATOM 1486 C C . CYS A 1 193 ? 9.691 3.747 -9.173 1.00 88.56 193 CYS A C 1
ATOM 1488 O O . CYS A 1 193 ? 10.159 4.878 -9.311 1.00 88.56 193 CYS A O 1
ATOM 1490 N N . LEU A 1 194 ? 8.754 3.245 -9.972 1.00 89.88 194 LEU A N 1
ATOM 1491 C CA . LEU A 1 194 ? 8.014 4.089 -10.890 1.00 89.88 194 LEU A CA 1
ATOM 1492 C C . LEU A 1 194 ? 7.013 4.930 -10.095 1.00 89.88 194 LEU A C 1
ATOM 1494 O O . LEU A 1 194 ? 6.130 4.395 -9.415 1.00 89.88 194 LEU A O 1
ATOM 1498 N N . ILE A 1 195 ? 7.145 6.245 -10.204 1.00 91.06 195 ILE A N 1
ATOM 1499 C CA . ILE A 1 195 ? 6.280 7.232 -9.569 1.00 91.06 195 ILE A CA 1
ATOM 1500 C C . ILE A 1 195 ? 5.438 7.906 -10.640 1.00 91.06 195 ILE A C 1
ATOM 1502 O O . ILE A 1 195 ? 5.951 8.302 -11.683 1.00 91.06 195 ILE A O 1
ATOM 1506 N N . ARG A 1 196 ? 4.146 8.067 -10.355 1.00 90.94 196 ARG A N 1
ATOM 1507 C CA . ARG A 1 196 ? 3.252 8.946 -11.098 1.00 90.94 196 ARG A CA 1
ATOM 1508 C C . ARG A 1 196 ? 3.015 10.225 -10.316 1.00 90.94 196 ARG A C 1
ATOM 1510 O O . ARG A 1 196 ? 2.550 10.173 -9.176 1.00 90.94 196 ARG A O 1
ATOM 1517 N N . TYR A 1 197 ? 3.239 11.353 -10.959 1.00 88.88 197 TYR A N 1
ATOM 1518 C CA . TYR A 1 197 ? 2.867 12.658 -10.452 1.00 88.88 197 TYR A CA 1
ATOM 1519 C C . TYR A 1 197 ? 1.469 13.045 -10.912 1.00 88.88 197 TYR A C 1
ATOM 1521 O O . TYR A 1 197 ? 1.027 12.712 -12.012 1.00 88.88 197 TYR A O 1
ATOM 1529 N N . GLY A 1 198 ? 0.749 13.765 -10.063 1.00 85.56 198 GLY A N 1
ATOM 1530 C CA . GLY A 1 198 ? -0.481 14.402 -10.495 1.00 85.56 198 GLY A CA 1
ATOM 1531 C C . GLY A 1 198 ? -1.285 15.010 -9.366 1.00 85.56 198 GLY A C 1
ATOM 1532 O O . GLY A 1 198 ? -1.154 14.651 -8.194 1.00 85.56 198 GLY A O 1
ATOM 1533 N N . TRP A 1 199 ? -2.170 15.916 -9.757 1.00 81.50 199 TRP A N 1
ATOM 1534 C CA . TRP A 1 199 ? -3.169 16.485 -8.871 1.00 81.50 199 TRP A CA 1
ATOM 1535 C C . TRP A 1 199 ? -4.216 15.430 -8.536 1.00 81.50 199 TRP A C 1
ATOM 1537 O O . TRP A 1 199 ? -4.843 14.857 -9.431 1.00 81.50 199 TRP A O 1
ATOM 1547 N N . ARG A 1 200 ? -4.413 15.163 -7.244 1.00 73.31 200 ARG A N 1
ATOM 1548 C CA . ARG A 1 200 ? -5.500 14.304 -6.778 1.00 73.31 200 ARG A CA 1
ATOM 1549 C C . ARG A 1 200 ? -6.471 15.082 -5.902 1.00 73.31 200 ARG A C 1
ATOM 1551 O O . ARG A 1 200 ? -6.027 15.815 -5.017 1.00 73.31 200 ARG A O 1
ATOM 1558 N N . PRO A 1 201 ? -7.786 14.911 -6.121 1.00 73.38 201 PRO A N 1
ATOM 1559 C CA . PRO A 1 201 ? -8.787 15.481 -5.238 1.00 73.38 201 PRO A CA 1
ATOM 1560 C C . PRO A 1 201 ? -8.691 14.803 -3.869 1.00 73.38 201 PRO A C 1
ATOM 1562 O O . PRO A 1 201 ? -8.707 13.574 -3.770 1.00 73.38 201 PRO A O 1
ATOM 1565 N N . VAL A 1 202 ? -8.602 15.611 -2.818 1.00 72.06 202 VAL A N 1
ATOM 1566 C CA . VAL A 1 202 ? -8.701 15.163 -1.429 1.00 72.06 202 VAL A CA 1
ATOM 1567 C C . VAL A 1 202 ? -10.091 15.557 -0.939 1.00 72.06 202 VAL A C 1
ATOM 1569 O O . VAL A 1 202 ? -10.577 16.648 -1.225 1.00 72.06 202 VAL A O 1
ATOM 1572 N N . ARG A 1 203 ? -10.800 14.641 -0.273 1.00 71.31 203 ARG A N 1
ATOM 1573 C CA . ARG A 1 203 ? -12.195 14.880 0.119 1.00 71.31 203 ARG A CA 1
ATOM 1574 C C . ARG A 1 203 ? -12.275 16.090 1.056 1.00 71.31 203 ARG A C 1
ATOM 1576 O O . ARG A 1 203 ? -11.784 16.013 2.174 1.00 71.31 203 ARG A O 1
ATOM 1583 N N . GLY A 1 204 ? -12.949 17.150 0.607 1.00 73.25 204 GLY A N 1
ATOM 1584 C CA . GLY A 1 204 ? -13.131 18.381 1.384 1.00 73.25 204 GLY A CA 1
ATOM 1585 C C . GLY A 1 204 ? -11.950 19.355 1.330 1.00 73.25 204 GLY A C 1
ATOM 1586 O O . GLY A 1 204 ? -11.960 20.336 2.062 1.00 73.25 204 GLY A O 1
ATOM 1587 N N . GLU A 1 205 ? -10.959 19.117 0.469 1.00 72.38 205 GLU A N 1
ATOM 1588 C CA . GLU A 1 205 ? -9.786 19.977 0.316 1.00 72.38 205 GLU A CA 1
ATOM 1589 C C . GLU A 1 205 ? -9.489 20.252 -1.170 1.00 72.38 205 GLU A C 1
ATOM 1591 O O . GLU A 1 205 ? -9.920 19.485 -2.041 1.00 72.38 205 GLU A O 1
ATOM 1596 N N . PRO A 1 206 ? -8.736 21.323 -1.494 1.00 77.94 206 PRO A N 1
ATOM 1597 C CA . PRO A 1 206 ? -8.212 21.527 -2.838 1.00 77.94 206 PRO A CA 1
ATOM 1598 C C . PRO A 1 206 ? -7.431 20.298 -3.304 1.00 77.94 206 PRO A C 1
ATOM 1600 O O . PRO A 1 206 ? -6.818 19.591 -2.497 1.00 77.94 206 PRO A O 1
ATOM 1603 N N . ALA A 1 207 ? -7.427 20.050 -4.616 1.00 76.69 207 ALA A N 1
ATOM 1604 C CA . ALA A 1 207 ? -6.563 19.018 -5.165 1.00 76.69 207 ALA A CA 1
ATOM 1605 C C . ALA A 1 207 ? -5.124 19.282 -4.704 1.00 76.69 207 ALA A C 1
ATOM 1607 O O . ALA A 1 207 ? -4.672 20.424 -4.716 1.00 76.69 207 ALA A O 1
ATOM 1608 N N . ARG A 1 208 ? -4.414 18.234 -4.287 1.00 78.56 208 ARG A N 1
ATOM 1609 C CA . ARG A 1 208 ? -3.001 18.328 -3.909 1.00 78.56 208 ARG A CA 1
ATOM 1610 C C . ARG A 1 208 ? -2.163 17.649 -4.976 1.00 78.56 208 ARG A C 1
ATOM 1612 O O . ARG A 1 208 ? -2.572 16.626 -5.530 1.00 78.56 208 ARG A O 1
ATOM 1619 N N . TYR A 1 209 ? -0.998 18.215 -5.265 1.00 80.75 209 TYR A N 1
ATOM 1620 C CA . TYR A 1 209 ? -0.001 17.534 -6.075 1.00 80.75 209 TYR A CA 1
ATOM 1621 C C . TYR A 1 209 ? 0.518 16.337 -5.277 1.00 80.75 209 TYR A C 1
ATOM 1623 O O . TYR A 1 209 ? 0.991 16.492 -4.152 1.00 80.75 209 TYR A O 1
ATOM 1631 N N . THR A 1 210 ? 0.345 15.135 -5.821 1.00 81.25 210 THR A N 1
ATOM 1632 C CA . THR A 1 210 ? 0.668 13.883 -5.133 1.00 81.25 210 THR A CA 1
ATOM 1633 C C . THR A 1 210 ? 1.601 13.029 -5.966 1.00 81.25 210 THR A C 1
ATOM 1635 O O . THR A 1 210 ? 1.471 12.939 -7.188 1.00 81.25 210 THR A O 1
ATOM 1638 N N . GLU A 1 211 ? 2.503 12.354 -5.268 1.00 86.75 211 GLU A N 1
ATOM 1639 C CA . GLU A 1 211 ? 3.331 11.289 -5.809 1.00 86.75 211 GLU A CA 1
ATOM 1640 C C . GLU A 1 211 ? 2.643 9.956 -5.512 1.00 86.75 211 GLU A C 1
ATOM 1642 O O . GLU A 1 211 ? 2.381 9.621 -4.357 1.00 86.75 211 GLU A O 1
ATOM 1647 N N . THR A 1 212 ? 2.304 9.194 -6.548 1.00 84.62 212 THR A N 1
ATOM 1648 C CA . THR A 1 212 ? 1.755 7.842 -6.405 1.00 84.62 212 THR A CA 1
ATOM 1649 C C . THR A 1 212 ? 2.804 6.837 -6.856 1.00 84.62 212 THR A C 1
ATOM 1651 O O . THR A 1 212 ? 3.174 6.822 -8.027 1.00 84.62 212 THR A O 1
ATOM 1654 N N . MET A 1 213 ? 3.255 5.970 -5.955 1.00 85.69 213 MET A N 1
ATOM 1655 C CA . MET A 1 213 ? 4.083 4.826 -6.32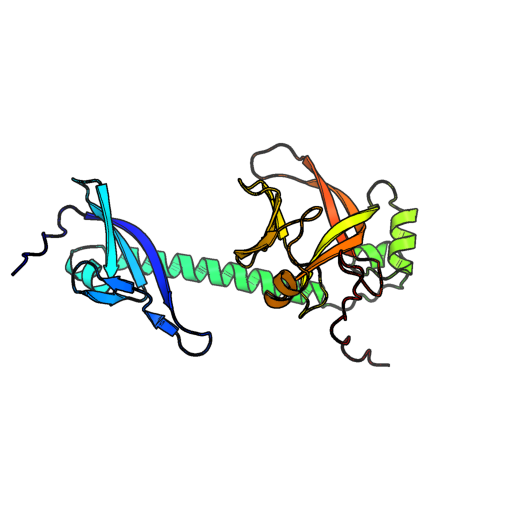8 1.00 85.69 213 MET A CA 1
ATOM 1656 C C . MET A 1 213 ? 3.238 3.795 -7.084 1.00 85.69 213 MET A C 1
ATOM 1658 O O . MET A 1 213 ? 2.181 3.399 -6.595 1.00 85.69 213 MET A O 1
ATOM 1662 N N . LEU A 1 214 ? 3.699 3.374 -8.262 1.00 83.75 214 LEU A N 1
ATOM 1663 C CA . LEU A 1 214 ? 3.012 2.375 -9.083 1.00 83.75 214 LEU A CA 1
ATOM 1664 C C . LEU A 1 214 ? 3.598 0.978 -8.890 1.00 83.75 214 LEU A C 1
ATOM 1666 O O . LEU A 1 214 ? 2.857 0.047 -8.589 1.00 83.75 214 LEU A O 1
ATOM 1670 N N . CYS A 1 215 ? 4.916 0.833 -9.032 1.00 80.94 215 CYS A N 1
ATOM 1671 C CA . CYS A 1 215 ? 5.590 -0.454 -8.876 1.00 80.94 215 CYS A CA 1
ATOM 1672 C C . CYS A 1 215 ? 7.089 -0.291 -8.561 1.00 80.94 215 CYS A C 1
ATOM 1674 O O . CYS A 1 215 ? 7.713 0.666 -9.036 1.00 80.94 215 CYS A O 1
ATOM 1676 N N . PRO A 1 216 ? 7.688 -1.226 -7.804 1.00 83.94 216 PRO A N 1
ATOM 1677 C CA . PRO A 1 216 ? 9.134 -1.311 -7.643 1.00 83.94 216 PRO A CA 1
ATOM 1678 C C . PRO A 1 216 ? 9.783 -1.893 -8.911 1.00 83.94 216 PRO A C 1
ATOM 1680 O O . PRO A 1 216 ? 9.243 -2.806 -9.534 1.00 83.94 216 PRO A O 1
ATOM 1683 N N . LEU A 1 217 ? 10.947 -1.366 -9.290 1.00 79.81 217 LEU A N 1
ATOM 1684 C CA . LEU A 1 217 ? 11.638 -1.668 -10.551 1.00 79.81 217 LEU A CA 1
ATOM 1685 C C . LEU A 1 217 ? 12.841 -2.607 -10.395 1.00 79.81 217 LEU A C 1
ATOM 1687 O O . LEU A 1 217 ? 13.328 -3.141 -11.387 1.00 79.81 217 LEU A O 1
ATOM 1691 N N . ALA A 1 218 ? 13.325 -2.834 -9.172 1.00 68.81 218 ALA A N 1
ATOM 1692 C CA . ALA A 1 218 ? 14.477 -3.701 -8.942 1.00 68.81 218 ALA A CA 1
ATOM 1693 C C . ALA A 1 218 ? 14.104 -5.199 -8.919 1.00 68.81 218 ALA A C 1
ATOM 1695 O O . ALA A 1 218 ? 13.057 -5.617 -8.406 1.00 68.81 218 ALA A O 1
ATOM 1696 N N . SER A 1 219 ? 14.995 -6.023 -9.473 1.00 67.25 219 SER A N 1
ATOM 1697 C CA . SER A 1 219 ? 14.959 -7.480 -9.361 1.00 67.25 219 SER A CA 1
ATOM 1698 C C . SER A 1 219 ? 16.396 -8.029 -9.298 1.00 67.25 219 SER A C 1
ATOM 1700 O O . SER A 1 219 ? 17.135 -7.842 -10.264 1.00 67.25 219 SER A O 1
ATOM 1702 N N . PRO A 1 220 ? 16.813 -8.679 -8.193 1.00 71.69 220 PRO A N 1
ATOM 1703 C CA . PRO A 1 220 ? 16.058 -8.856 -6.953 1.00 71.69 220 PRO A CA 1
ATOM 1704 C C . PRO A 1 220 ? 15.917 -7.538 -6.172 1.00 71.69 220 PRO A C 1
ATOM 1706 O O . PRO A 1 220 ? 16.776 -6.657 -6.230 1.00 71.69 220 PRO A O 1
ATOM 1709 N N . LEU A 1 221 ? 14.821 -7.406 -5.421 1.00 82.31 221 LEU A N 1
ATOM 1710 C CA . LEU A 1 221 ? 14.706 -6.350 -4.412 1.00 82.31 221 LEU A CA 1
ATOM 1711 C C . LEU A 1 221 ? 15.651 -6.686 -3.254 1.00 82.31 221 LEU A C 1
ATOM 1713 O O . LEU A 1 221 ? 15.786 -7.856 -2.900 1.00 82.31 221 LEU A O 1
ATOM 1717 N N . HIS A 1 222 ? 16.274 -5.677 -2.655 1.00 86.25 222 HIS A N 1
ATOM 1718 C CA . HIS A 1 222 ? 17.056 -5.832 -1.431 1.00 86.25 222 HIS A CA 1
ATOM 1719 C C . HIS A 1 222 ? 16.376 -5.047 -0.314 1.00 86.25 222 HIS A C 1
ATOM 1721 O O . HIS A 1 222 ? 15.890 -3.940 -0.544 1.00 86.25 222 HIS A O 1
ATOM 1727 N N . ASP A 1 223 ? 16.309 -5.628 0.882 1.00 88.06 223 ASP A N 1
ATOM 1728 C CA . ASP A 1 223 ? 15.863 -4.893 2.06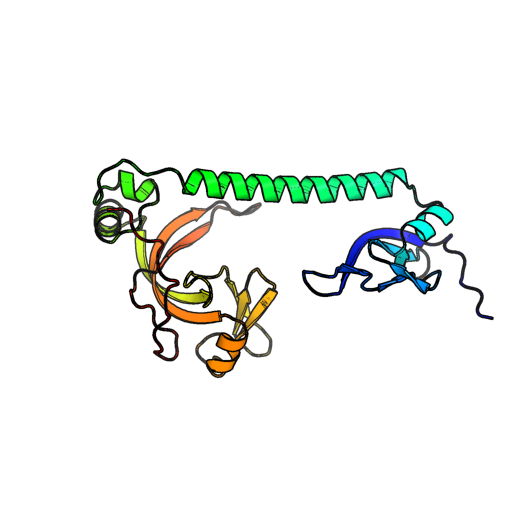4 1.00 88.06 223 ASP A CA 1
ATOM 1729 C C . ASP A 1 223 ? 16.936 -3.903 2.553 1.00 88.06 223 ASP A C 1
ATOM 1731 O O . ASP A 1 223 ? 18.072 -3.910 2.076 1.00 88.06 223 ASP A O 1
ATOM 1735 N N . VAL A 1 224 ? 16.595 -3.045 3.519 1.00 87.75 224 VAL A N 1
ATOM 1736 C CA . VAL A 1 224 ? 17.520 -2.043 4.092 1.00 87.75 224 VAL A CA 1
ATOM 1737 C C . VAL A 1 224 ? 18.752 -2.653 4.777 1.00 87.75 224 VAL A C 1
ATOM 1739 O O . VAL A 1 224 ? 19.684 -1.932 5.119 1.00 87.75 224 VAL A O 1
ATOM 1742 N N . TRP A 1 225 ? 18.789 -3.977 4.974 1.00 86.31 225 TRP A N 1
ATOM 1743 C CA . TRP A 1 225 ? 19.959 -4.712 5.467 1.00 86.31 225 TRP A CA 1
ATOM 1744 C C . TRP A 1 225 ? 20.769 -5.368 4.342 1.00 86.31 225 TRP A C 1
ATOM 1746 O O . TRP A 1 225 ? 21.651 -6.179 4.621 1.00 86.31 225 TRP A O 1
ATOM 1756 N N . GLY A 1 226 ? 20.465 -5.064 3.079 1.00 84.94 226 GLY A N 1
ATOM 1757 C CA . GLY A 1 226 ? 21.144 -5.624 1.913 1.00 84.94 226 GLY A CA 1
ATOM 1758 C C . GLY A 1 226 ? 20.820 -7.096 1.657 1.00 84.94 226 GLY A C 1
ATOM 1759 O O . GLY A 1 226 ? 21.521 -7.744 0.883 1.00 84.94 226 GLY A O 1
ATOM 1760 N N . THR A 1 227 ? 19.784 -7.658 2.290 1.00 85.75 227 THR A N 1
ATOM 1761 C CA . THR A 1 227 ? 19.397 -9.052 2.043 1.00 85.75 227 THR A CA 1
ATOM 1762 C C . THR A 1 227 ? 18.441 -9.118 0.851 1.00 85.75 227 THR A C 1
ATOM 1764 O O . THR A 1 227 ? 17.451 -8.381 0.831 1.00 85.75 227 THR A O 1
ATOM 1767 N N . PRO A 1 228 ? 18.680 -10.003 -0.136 1.00 86.06 228 PRO A N 1
ATOM 1768 C CA . PRO A 1 228 ? 17.770 -10.169 -1.259 1.00 86.06 228 PRO A CA 1
ATOM 1769 C C . PRO A 1 228 ? 16.413 -10.700 -0.782 1.00 86.06 228 PRO A C 1
ATOM 1771 O O . PRO A 1 228 ? 16.322 -11.663 -0.015 1.00 86.06 228 PRO A O 1
ATOM 1774 N N . ILE A 1 229 ? 15.345 -10.077 -1.265 1.00 82.75 229 ILE A N 1
ATOM 1775 C CA . ILE A 1 229 ? 13.965 -10.462 -0.996 1.00 82.75 229 ILE A CA 1
ATOM 1776 C C . ILE A 1 229 ? 13.550 -11.460 -2.074 1.00 82.75 229 ILE A C 1
ATOM 1778 O O . ILE A 1 229 ? 13.515 -11.137 -3.264 1.00 82.75 229 ILE A O 1
ATOM 1782 N N . ARG A 1 230 ? 13.241 -12.694 -1.662 1.00 72.00 230 ARG A N 1
ATOM 1783 C CA . ARG A 1 230 ? 12.709 -13.707 -2.578 1.00 72.00 230 ARG A CA 1
ATOM 1784 C C . ARG A 1 230 ? 11.318 -13.274 -3.031 1.00 72.00 230 ARG A C 1
ATOM 1786 O O . ARG A 1 230 ? 10.445 -13.060 -2.195 1.00 72.00 230 ARG A O 1
ATOM 1793 N N . ARG A 1 231 ? 11.104 -13.173 -4.344 1.00 64.38 231 ARG A N 1
ATOM 1794 C CA . ARG A 1 231 ? 9.745 -13.104 -4.886 1.00 64.38 231 ARG A CA 1
ATOM 1795 C C . ARG A 1 231 ? 9.092 -14.484 -4.722 1.00 64.38 231 ARG A C 1
ATOM 1797 O O . ARG A 1 231 ? 9.794 -15.487 -4.888 1.00 64.38 231 ARG A O 1
ATOM 1804 N N . PRO A 1 232 ? 7.792 -14.567 -4.403 1.00 56.06 232 PRO A N 1
ATOM 1805 C CA . PRO A 1 232 ? 7.065 -15.813 -4.567 1.00 56.06 232 PRO A CA 1
ATOM 1806 C C . PRO A 1 232 ? 7.188 -16.207 -6.033 1.00 56.06 232 PRO A C 1
ATOM 1808 O O . PRO A 1 232 ? 7.109 -15.349 -6.913 1.00 56.06 232 PRO A O 1
ATOM 1811 N N . VAL A 1 233 ? 7.465 -17.485 -6.267 1.00 49.47 233 VAL A N 1
ATOM 1812 C CA . VAL A 1 233 ? 7.677 -18.041 -7.603 1.00 49.47 233 VAL A CA 1
ATOM 1813 C C . VAL A 1 233 ? 6.494 -17.628 -8.478 1.00 49.47 233 VAL A C 1
ATOM 1815 O O . VAL A 1 233 ? 5.348 -17.923 -8.139 1.00 49.47 233 VAL A O 1
ATOM 1818 N N . GLU A 1 234 ? 6.771 -16.881 -9.548 1.00 44.50 234 GLU A N 1
ATOM 1819 C CA . GLU A 1 234 ? 5.763 -16.501 -10.533 1.00 44.50 234 GLU A CA 1
ATOM 1820 C C . GLU A 1 234 ? 5.065 -17.781 -11.013 1.00 44.50 234 GLU A C 1
ATOM 1822 O O . GLU A 1 234 ? 5.722 -18.798 -11.259 1.00 44.50 234 GLU A O 1
ATOM 1827 N N . HIS A 1 235 ? 3.729 -17.753 -11.100 1.00 35.28 235 HIS A N 1
ATOM 1828 C CA . HIS A 1 235 ? 2.977 -18.806 -11.781 1.00 35.28 235 HIS A CA 1
ATOM 1829 C C . HIS A 1 235 ? 3.664 -19.108 -13.120 1.00 35.28 235 HIS A C 1
ATOM 1831 O O . HIS A 1 235 ? 4.049 -18.156 -13.802 1.00 35.28 235 HIS A O 1
ATOM 1837 N N . PRO A 1 236 ? 3.837 -20.391 -13.494 1.00 34.88 236 PRO A N 1
ATOM 1838 C CA . PRO A 1 236 ? 4.552 -20.750 -14.707 1.00 34.88 236 PRO A CA 1
ATOM 1839 C C . PRO A 1 236 ? 3.897 -20.034 -15.883 1.00 34.88 236 PRO A C 1
ATOM 1841 O O . PRO A 1 236 ? 2.724 -20.254 -16.187 1.00 34.88 236 PRO A O 1
ATOM 1844 N N . SER A 1 237 ? 4.655 -19.133 -16.498 1.00 37.34 237 SER A N 1
ATOM 1845 C CA . SER A 1 237 ? 4.314 -18.476 -17.746 1.00 37.34 237 SER A CA 1
ATOM 1846 C C . SER A 1 237 ? 4.121 -19.577 -18.784 1.00 37.34 237 SER A C 1
ATOM 1848 O O . SER A 1 237 ? 5.084 -20.195 -19.238 1.00 37.34 237 SER A O 1
ATOM 1850 N N . GLY A 1 238 ? 2.855 -19.874 -19.086 1.00 35.16 238 GLY A N 1
ATOM 1851 C CA . GLY A 1 238 ? 2.474 -20.741 -20.191 1.00 35.16 238 GLY A CA 1
ATOM 1852 C C . GLY A 1 238 ? 3.123 -20.221 -21.466 1.00 35.16 238 GLY A C 1
ATOM 1853 O O . GLY A 1 238 ? 3.011 -19.035 -21.781 1.00 35.16 238 GLY A O 1
ATOM 1854 N N . SER A 1 239 ? 3.874 -21.121 -22.090 1.00 32.84 239 SER A N 1
ATOM 1855 C CA . SER A 1 239 ? 4.611 -20.969 -23.344 1.00 32.84 239 SER A CA 1
ATOM 1856 C C . SER A 1 239 ? 3.691 -20.650 -24.514 1.00 32.84 239 SER A C 1
ATOM 1858 O O . SER A 1 239 ? 2.544 -21.153 -24.500 1.00 32.84 239 SER A O 1
#

Mean predicted aligned error: 16.17 Å

Solvent-accessible surface area (backbone atoms only — not comparable to full-atom values): 13911 Å² total; per-residue (Å²): 133,84,79,76,75,78,67,87,50,50,44,82,76,46,75,50,75,32,71,35,74,55,99,92,46,82,39,56,52,44,53,12,71,86,77,63,47,76,20,41,51,31,36,33,31,28,30,77,84,79,65,50,75,47,45,29,24,57,72,58,40,46,77,68,71,45,59,59,66,59,55,50,48,54,53,50,51,52,54,48,52,52,48,52,55,50,54,53,48,52,51,52,53,56,64,70,66,56,84,79,87,56,63,84,50,27,52,70,31,26,75,72,69,42,81,49,68,55,12,43,55,36,32,40,69,77,36,52,90,40,29,48,79,45,76,42,81,42,42,31,28,58,79,65,48,40,77,48,64,64,44,82,42,86,48,101,88,46,53,24,34,41,32,82,90,72,51,76,45,56,33,82,96,67,48,65,63,67,67,66,39,47,75,72,42,28,43,53,24,64,38,45,21,40,30,37,51,46,75,41,81,41,95,96,49,73,62,40,81,41,80,42,82,75,47,76,70,58,82,74,39,38,32,75,84,70,47,75,51,63,62,54,79,73,75,80,78,80,128

Radius of gyration: 25.07 Å; Cα contacts (8 Å, |Δi|>4): 370; chains: 1; bounding box: 58×43×75 Å

Nearest PDB structures (foldseek):
  5by8-assembly1_A  TM=4.172E-01  e=3.896E+00  Aspergillus nidulans FGSC A4
  8i9r-assembly1_Cy  TM=4.149E-01  e=9.000E+00  Thermochaetoides thermophila DSM 1495
  1x3e-assembly1_B-2  TM=2.601E-01  e=1.994E+00  Mycolicibacterium smegmatis
  7f5y-assembly1_B-2  TM=1.613E-01  e=1.079E+00  Mycobacterium tuberculosis H37Rv
  2o2t-assembly1_A  TM=2.562E-01  e=6.808E+00  Homo sapiens